Protein AF-A0A4Q4LZC3-F1 (afdb_monomer_lite)

Foldseek 3Di:
DDDDPPPPPPPVVVVVVVVVVVLVVVVVVVVCCVPPVVVVVVVVLVVVLVVPDDDDDDDPCPVVNVVVVVVSVVVVVVVVVVNVVVVVVSVVVVVVVVVVVVVVVVVVVVVVVVVVVVVVVVVVVVVLVCLLVVLLVVLCVVCVVVDDPPPPDPDPPVPVSVVVSCVPSVVSSVVSVVVVVVVVVVVVVCCVVVVDDPDD

Structure (mmCIF, N/CA/C/O backbone):
data_AF-A0A4Q4LZC3-F1
#
_entry.id   AF-A0A4Q4LZC3-F1
#
loop_
_atom_site.group_PDB
_atom_site.id
_atom_site.type_symbol
_atom_site.label_atom_id
_atom_site.label_alt_id
_atom_site.label_comp_id
_atom_site.label_asym_id
_atom_site.label_entity_id
_atom_site.label_seq_id
_atom_site.pdbx_PDB_ins_code
_atom_site.Cartn_x
_atom_site.Cartn_y
_atom_site.Cartn_z
_atom_site.occupancy
_atom_site.B_iso_or_equiv
_atom_site.auth_seq_id
_atom_site.auth_comp_id
_atom_site.auth_asym_id
_atom_site.auth_atom_id
_atom_site.pdbx_PDB_model_num
ATOM 1 N N . MET A 1 1 ? -17.642 36.749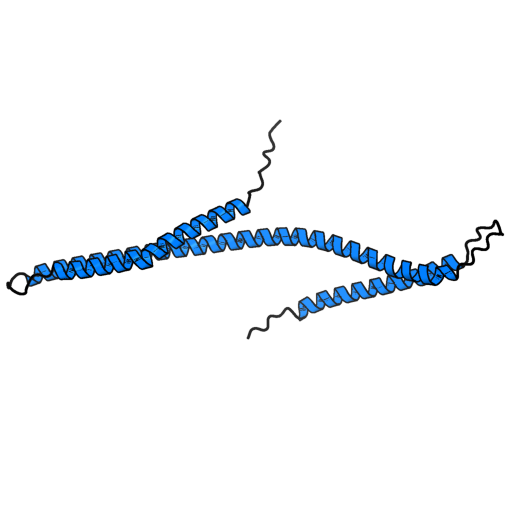 -21.076 1.00 38.69 1 MET A N 1
ATOM 2 C CA . MET A 1 1 ? -16.707 36.586 -19.941 1.00 38.69 1 MET A CA 1
ATOM 3 C C . MET A 1 1 ? -17.445 35.808 -18.864 1.00 38.69 1 MET A C 1
ATOM 5 O O . MET A 1 1 ? -18.269 36.390 -18.180 1.00 38.69 1 MET A O 1
ATOM 9 N N . SER A 1 2 ? -17.272 34.486 -18.802 1.00 36.06 2 SER A N 1
ATOM 10 C CA . SER A 1 2 ? -17.836 33.675 -17.718 1.00 36.06 2 SER A CA 1
ATOM 11 C C . SER A 1 2 ? -16.765 32.718 -17.220 1.00 36.06 2 SER A C 1
ATOM 13 O O . SER A 1 2 ? -16.036 32.106 -18.000 1.00 36.06 2 SER A O 1
ATOM 15 N N . THR A 1 3 ? -16.618 32.744 -15.909 1.00 42.28 3 THR A N 1
ATOM 16 C CA . THR A 1 3 ? -15.482 32.321 -15.108 1.00 42.28 3 THR A CA 1
ATOM 17 C C . THR A 1 3 ? -15.381 30.801 -15.089 1.00 42.28 3 THR A C 1
ATOM 19 O O . THR A 1 3 ? -16.248 30.120 -14.548 1.00 42.28 3 THR A O 1
ATOM 22 N N . GLY A 1 4 ? -14.310 30.261 -15.672 1.00 46.50 4 GLY A N 1
ATOM 23 C CA . GLY A 1 4 ? -13.941 28.858 -15.516 1.00 46.50 4 GLY A CA 1
ATOM 24 C C . GLY A 1 4 ? -13.509 28.603 -14.076 1.00 46.50 4 GLY A C 1
ATOM 25 O O . GLY A 1 4 ? -12.367 28.870 -13.712 1.00 46.50 4 GLY A O 1
ATOM 26 N N . ALA A 1 5 ? -14.430 28.120 -13.244 1.00 44.94 5 ALA A N 1
ATOM 27 C CA . ALA A 1 5 ? -14.116 27.638 -11.909 1.00 44.94 5 ALA A CA 1
ATOM 28 C C . ALA A 1 5 ? -13.250 26.374 -12.031 1.00 44.94 5 ALA A C 1
ATOM 30 O O . ALA A 1 5 ? -13.749 25.270 -12.253 1.00 44.94 5 ALA A O 1
ATOM 31 N N . VAL A 1 6 ? -11.933 26.553 -11.918 1.00 51.62 6 VAL A N 1
ATOM 32 C CA . VAL A 1 6 ? -10.966 25.464 -11.766 1.00 51.62 6 VAL A CA 1
ATOM 33 C C . VAL A 1 6 ? -11.290 24.757 -10.454 1.00 51.62 6 VAL A C 1
ATOM 35 O O . VAL A 1 6 ? -11.064 25.285 -9.366 1.00 51.62 6 VAL A O 1
ATOM 38 N N . LYS A 1 7 ? -11.889 23.571 -10.565 1.00 51.88 7 LYS A N 1
ATOM 39 C CA . LYS A 1 7 ? -12.205 22.687 -9.443 1.00 51.88 7 LYS A CA 1
ATOM 40 C C . LYS A 1 7 ? -10.877 22.301 -8.784 1.00 51.88 7 LYS A C 1
ATOM 42 O O . LYS A 1 7 ? -10.098 21.561 -9.380 1.00 51.88 7 LYS A O 1
ATOM 47 N N . GLN A 1 8 ? -10.582 22.872 -7.616 1.00 59.53 8 GLN A N 1
ATOM 48 C CA . GLN A 1 8 ? -9.337 22.593 -6.899 1.00 59.53 8 GLN A CA 1
ATOM 49 C C . GLN A 1 8 ? -9.198 21.079 -6.662 1.00 59.53 8 GLN A C 1
ATOM 51 O O . GLN A 1 8 ? -10.194 20.436 -6.308 1.00 59.53 8 GLN A O 1
ATOM 56 N N . PRO A 1 9 ? -8.005 20.491 -6.878 1.00 59.09 9 PRO A N 1
ATOM 57 C CA . PRO A 1 9 ? -7.791 19.078 -6.611 1.00 59.09 9 PRO A CA 1
ATOM 58 C C . PRO A 1 9 ? -7.999 18.826 -5.116 1.00 59.09 9 PRO A C 1
ATOM 60 O O . PRO A 1 9 ? -7.416 19.499 -4.269 1.00 59.09 9 PRO A O 1
ATOM 63 N N . ILE A 1 10 ? -8.888 17.888 -4.799 1.00 65.25 10 ILE A N 1
ATOM 64 C CA . ILE A 1 10 ? -9.203 17.505 -3.423 1.00 65.25 10 ILE A CA 1
ATOM 65 C C . ILE A 1 10 ? -7.937 16.888 -2.815 1.00 65.25 10 ILE A C 1
ATOM 67 O O . ILE A 1 10 ? -7.449 15.877 -3.318 1.00 65.25 10 ILE A O 1
ATOM 71 N N . ASP A 1 11 ? -7.411 17.490 -1.745 1.00 72.19 11 ASP A N 1
ATOM 72 C CA . ASP A 1 11 ? -6.255 16.977 -1.002 1.00 72.19 11 ASP A CA 1
ATOM 73 C C . ASP A 1 11 ? -6.638 15.699 -0.237 1.00 72.19 11 ASP A C 1
ATOM 75 O O . ASP A 1 11 ? -7.117 15.717 0.903 1.00 72.19 11 ASP A O 1
ATOM 79 N N . LEU A 1 12 ? -6.467 14.570 -0.925 1.00 72.44 12 LEU A N 1
ATOM 80 C CA . LEU A 1 12 ? -6.822 13.232 -0.464 1.00 72.44 12 LEU A CA 1
ATOM 81 C C . LEU A 1 12 ? -6.070 12.824 0.808 1.00 72.44 12 LEU A C 1
ATOM 83 O O . LEU A 1 12 ? -6.637 12.117 1.637 1.00 72.44 12 LEU A O 1
ATOM 87 N N . ASN A 1 13 ? -4.828 13.285 0.987 1.00 74.06 13 ASN A N 1
ATOM 88 C CA . ASN A 1 13 ? -4.008 12.933 2.148 1.00 74.06 13 ASN A CA 1
ATOM 89 C C . ASN A 1 13 ? -4.538 13.602 3.417 1.00 74.06 13 ASN A C 1
ATOM 91 O O . ASN A 1 13 ? -4.700 12.948 4.449 1.00 74.06 13 ASN A O 1
ATOM 95 N N . SER A 1 14 ? -4.880 14.889 3.325 1.00 75.69 14 SER A N 1
ATOM 96 C CA . SER A 1 14 ? -5.517 15.626 4.420 1.00 75.69 14 SER A CA 1
ATOM 97 C C . SER A 1 14 ? -6.892 15.049 4.770 1.00 75.69 14 SER A C 1
ATOM 99 O O . SER A 1 14 ? -7.223 14.884 5.947 1.00 75.69 14 SER A O 1
ATOM 101 N N . LEU A 1 15 ? -7.682 14.665 3.760 1.00 75.12 15 LEU A N 1
ATOM 102 C CA . LEU A 1 15 ? -8.984 14.030 3.972 1.00 75.12 15 LEU A CA 1
ATOM 103 C C . LEU A 1 15 ? -8.850 12.653 4.642 1.00 75.12 15 LEU A C 1
ATOM 105 O O . LEU A 1 15 ? -9.539 12.385 5.625 1.00 75.12 15 LEU A O 1
ATOM 109 N N . HIS A 1 16 ? -7.938 11.808 4.156 1.00 74.12 16 HIS A N 1
ATOM 110 C CA . HIS A 1 16 ? -7.654 10.498 4.741 1.00 74.12 16 HIS A CA 1
ATOM 111 C C . HIS A 1 16 ? -7.207 10.632 6.202 1.00 74.12 16 HIS A C 1
ATOM 113 O O . HIS A 1 16 ? -7.748 9.953 7.073 1.00 74.12 16 HIS A O 1
ATOM 119 N N . GLY A 1 17 ? -6.290 11.561 6.496 1.00 79.12 17 GLY A N 1
ATOM 120 C CA . GLY A 1 17 ? -5.833 11.835 7.860 1.00 79.12 17 GLY A CA 1
ATOM 121 C C . GLY A 1 17 ? -6.973 12.231 8.803 1.00 79.12 17 GLY A C 1
ATOM 122 O O . GLY A 1 17 ? -7.068 11.702 9.909 1.00 79.12 17 GLY A O 1
ATOM 123 N N . LYS A 1 18 ? -7.894 13.094 8.354 1.00 81.44 18 LYS A N 1
ATOM 124 C CA . LYS A 1 18 ? -9.073 13.487 9.146 1.00 81.44 18 LYS A CA 1
ATOM 125 C C . LYS A 1 18 ? -10.010 12.314 9.433 1.00 81.44 18 LYS A C 1
ATOM 127 O O . LYS A 1 18 ? -10.486 12.192 10.560 1.00 81.44 18 LYS A O 1
ATOM 132 N N . ILE A 1 19 ? -10.262 11.452 8.445 1.00 75.88 19 ILE A N 1
ATOM 133 C CA . ILE A 1 19 ? -11.147 10.290 8.615 1.00 75.88 19 ILE A CA 1
ATOM 134 C C . ILE A 1 19 ? -10.512 9.267 9.564 1.00 75.88 19 ILE A C 1
ATOM 136 O O . ILE A 1 19 ? -11.186 8.788 10.472 1.00 75.88 19 ILE A O 1
ATOM 140 N N . VAL A 1 20 ? -9.217 8.974 9.412 1.00 77.94 20 VAL A N 1
ATOM 141 C CA . VAL A 1 20 ? -8.494 8.052 10.305 1.00 77.94 20 VAL A CA 1
ATOM 142 C C . VAL A 1 20 ? -8.483 8.568 11.743 1.00 77.94 20 VAL A C 1
ATOM 144 O O . VAL A 1 20 ? -8.738 7.796 12.664 1.00 77.94 20 VAL A O 1
ATOM 147 N N . LEU A 1 21 ? -8.256 9.869 11.949 1.00 81.19 21 LEU A N 1
ATOM 148 C CA . LEU A 1 21 ? -8.310 10.468 13.284 1.00 81.19 21 LEU A CA 1
ATOM 149 C C . LEU A 1 21 ? -9.698 10.334 13.911 1.00 81.19 21 LEU A C 1
ATOM 151 O O . LEU A 1 21 ? -9.810 9.876 15.046 1.00 81.19 21 LEU A O 1
ATOM 155 N N . GLN A 1 22 ? -10.763 10.680 13.182 1.00 79.75 22 GLN A N 1
ATOM 156 C CA . GLN A 1 22 ? -12.128 10.524 13.694 1.00 79.75 22 GLN A CA 1
ATOM 157 C C . GLN A 1 22 ? -12.476 9.064 13.989 1.00 79.75 22 GLN A C 1
ATOM 159 O O . GLN A 1 22 ? -13.109 8.782 15.006 1.00 79.75 22 GLN A O 1
ATOM 164 N N . HIS A 1 23 ? -12.025 8.136 13.145 1.00 72.38 23 HIS A N 1
ATOM 165 C CA . HIS A 1 23 ? -12.190 6.711 13.387 1.00 72.38 23 HIS A CA 1
ATOM 166 C C . HIS A 1 23 ? -11.461 6.276 14.667 1.00 72.38 23 HIS A C 1
ATOM 168 O O . HIS A 1 23 ? -12.056 5.572 15.481 1.00 72.38 23 HIS A O 1
ATOM 174 N N . GLY A 1 24 ? -10.226 6.735 14.891 1.00 77.94 24 GLY A N 1
ATOM 175 C CA . GLY A 1 24 ? -9.463 6.455 16.109 1.00 77.94 24 GLY A CA 1
ATOM 176 C C . GLY A 1 24 ? -10.145 6.979 17.375 1.00 77.94 24 GLY A C 1
ATOM 177 O O . GLY A 1 24 ? -10.258 6.243 18.354 1.00 77.94 24 GLY A O 1
ATOM 178 N N . TYR A 1 25 ? -10.681 8.204 17.341 1.00 77.19 25 TYR A N 1
ATOM 179 C CA . TYR A 1 25 ? -11.451 8.768 18.457 1.00 77.19 25 TYR A CA 1
ATOM 180 C C . TYR A 1 25 ? -12.702 7.946 18.780 1.00 77.19 25 TYR A C 1
ATOM 182 O O . TYR A 1 25 ? -12.956 7.641 19.946 1.00 77.19 25 TYR A O 1
ATOM 190 N N . LEU A 1 26 ? -13.462 7.554 17.753 1.00 74.38 26 LEU A N 1
ATOM 191 C CA . LEU A 1 26 ? -14.631 6.693 17.916 1.00 74.38 26 LEU A CA 1
ATOM 192 C C . LEU A 1 26 ? -14.234 5.346 18.524 1.00 74.38 26 LEU A C 1
ATOM 194 O O . LEU A 1 26 ? -14.800 4.951 19.536 1.00 74.38 26 LEU A O 1
ATOM 198 N N . THR A 1 27 ? -13.239 4.664 17.959 1.00 74.00 27 THR A N 1
ATOM 199 C CA . THR A 1 27 ? -12.810 3.340 18.427 1.00 74.00 27 THR A CA 1
ATOM 200 C C . THR A 1 27 ? -12.273 3.373 19.858 1.00 74.00 27 THR A C 1
ATOM 202 O O . THR A 1 27 ? -12.634 2.506 20.651 1.00 74.00 27 THR A O 1
ATOM 205 N N . SER A 1 28 ? -11.475 4.383 20.218 1.00 76.69 28 SER A N 1
ATOM 206 C CA . SER A 1 28 ? -10.935 4.533 21.575 1.00 76.69 28 SER A CA 1
ATOM 207 C C . SER A 1 28 ? -12.040 4.757 22.606 1.00 76.69 28 SER A C 1
ATOM 209 O O . SER A 1 28 ? -12.101 4.032 23.594 1.00 76.69 28 SER A O 1
ATOM 211 N N . GLY A 1 29 ? -12.957 5.699 22.356 1.00 77.75 29 GLY A N 1
ATOM 212 C CA . GLY A 1 29 ? -14.046 5.984 23.297 1.00 77.75 29 GLY A CA 1
ATOM 213 C C . GLY A 1 29 ? -15.014 4.806 23.468 1.00 77.75 29 GLY A C 1
ATOM 214 O O . GLY A 1 29 ? -15.578 4.598 24.538 1.00 77.75 29 GLY A O 1
ATOM 215 N N . VAL A 1 30 ? -15.188 3.989 22.425 1.00 70.12 30 VAL A N 1
ATOM 216 C CA . VAL A 1 30 ? -15.974 2.746 22.497 1.00 70.12 30 VAL A CA 1
ATOM 217 C C . VAL A 1 30 ? -15.256 1.681 23.315 1.00 70.12 30 VAL A C 1
ATOM 219 O O . VAL A 1 30 ? -15.903 0.992 24.099 1.00 70.12 30 VAL A O 1
ATOM 222 N N . SER A 1 31 ? -13.946 1.530 23.115 1.00 73.44 31 SER A N 1
ATOM 223 C CA . SER A 1 31 ? -13.135 0.569 23.859 1.00 73.44 31 SER A CA 1
ATOM 224 C C . SER A 1 31 ? -13.205 0.863 25.352 1.00 73.44 31 SER A C 1
ATOM 226 O O . SER A 1 31 ? -13.531 -0.031 26.118 1.00 73.44 31 SER A O 1
ATOM 228 N N . GLU A 1 32 ? -13.003 2.121 25.741 1.00 74.94 32 GLU A N 1
ATOM 229 C CA . GLU A 1 32 ? -13.059 2.575 27.136 1.00 74.94 32 GLU A CA 1
ATOM 230 C C . GLU A 1 32 ? -14.456 2.376 27.751 1.00 74.94 32 GLU A C 1
ATOM 232 O O . GLU A 1 32 ? -14.601 1.901 28.878 1.00 74.94 32 GLU A O 1
ATOM 237 N N . PHE A 1 33 ? -15.520 2.626 26.979 1.00 77.00 33 PHE A N 1
ATOM 238 C CA . PHE A 1 33 ? -16.882 2.302 27.405 1.00 77.00 33 PHE A CA 1
ATOM 239 C C . PHE A 1 33 ? -17.082 0.797 27.653 1.00 77.00 33 PHE A C 1
ATOM 241 O O . PHE A 1 33 ? -17.755 0.422 28.609 1.00 77.00 33 PHE A O 1
ATOM 248 N N . LEU A 1 34 ? -16.536 -0.068 26.795 1.00 65.12 34 LEU A N 1
ATOM 249 C CA . LEU A 1 34 ? -16.730 -1.518 26.874 1.00 65.12 34 LEU A CA 1
ATOM 250 C C . LEU A 1 34 ? -15.870 -2.197 27.937 1.00 65.12 34 LEU A C 1
ATOM 252 O O . LEU A 1 34 ? -16.323 -3.179 28.524 1.00 65.12 34 LEU A O 1
ATOM 256 N N . THR A 1 35 ? -14.646 -1.719 28.154 1.00 73.69 35 THR A N 1
ATOM 257 C CA . THR A 1 35 ? -13.721 -2.319 29.120 1.00 73.69 35 THR A CA 1
ATOM 258 C C . THR A 1 35 ? -13.991 -1.838 30.533 1.00 73.69 35 THR A C 1
ATOM 260 O O . THR A 1 35 ? -13.950 -2.652 31.450 1.00 73.69 35 THR A O 1
ATOM 263 N N . ASP A 1 36 ? -14.327 -0.557 30.702 1.00 74.56 36 ASP A N 1
ATOM 264 C CA . ASP A 1 36 ? -14.352 0.050 32.032 1.00 74.56 36 ASP A CA 1
ATOM 265 C C . ASP A 1 36 ? -15.775 0.399 32.456 1.00 74.56 36 ASP A C 1
ATOM 267 O O . ASP A 1 36 ? -16.241 -0.042 33.510 1.00 74.56 36 ASP A O 1
ATOM 271 N N . LEU A 1 37 ? -16.510 1.154 31.634 1.00 76.00 37 LEU A N 1
ATOM 272 C CA . LEU A 1 37 ? -17.801 1.700 32.062 1.00 76.00 37 LEU A CA 1
ATOM 273 C C . LEU A 1 37 ? -18.924 0.652 32.070 1.00 76.00 37 LEU A C 1
ATOM 275 O O . LEU A 1 37 ? -19.733 0.615 32.999 1.00 76.00 37 LEU A O 1
ATOM 279 N N . PHE A 1 38 ? -18.998 -0.202 31.050 1.00 75.38 38 PHE A N 1
ATOM 280 C CA . PHE A 1 38 ? -20.066 -1.192 30.904 1.00 75.38 38 PHE A CA 1
ATOM 281 C C . PHE A 1 38 ? -20.029 -2.278 31.999 1.00 75.38 38 PHE A C 1
ATOM 283 O O . PHE A 1 38 ? -21.060 -2.490 32.638 1.00 75.38 38 PHE A O 1
ATOM 290 N N . PRO A 1 39 ? -18.885 -2.919 32.308 1.00 77.38 39 PRO A N 1
ATOM 291 C CA . PRO A 1 39 ? -18.820 -3.900 33.389 1.00 77.38 39 PRO A CA 1
ATOM 292 C C . PRO A 1 39 ? -19.068 -3.249 34.750 1.00 77.38 39 PRO A C 1
ATOM 294 O O . PRO A 1 39 ? -19.890 -3.745 35.513 1.00 77.38 39 PRO A O 1
ATOM 297 N N . SER A 1 40 ? -18.462 -2.083 35.005 1.00 76.12 40 SER A N 1
ATOM 298 C CA . SER A 1 40 ? -18.630 -1.362 36.273 1.00 76.12 40 SER A CA 1
ATOM 299 C C . SER A 1 40 ? -20.077 -0.942 36.520 1.00 76.12 40 SER A C 1
ATOM 301 O O . SER A 1 40 ? -20.551 -0.989 37.650 1.00 76.12 40 SER A O 1
ATOM 303 N N . THR A 1 41 ? -20.816 -0.555 35.476 1.00 72.69 41 THR A N 1
ATOM 304 C CA . THR A 1 41 ? -22.246 -0.240 35.613 1.00 72.69 41 THR A CA 1
ATOM 305 C C . THR A 1 41 ? -23.097 -1.490 35.818 1.00 72.69 41 THR A C 1
ATOM 307 O O . THR A 1 41 ? -24.046 -1.441 36.600 1.00 72.69 41 THR A O 1
ATOM 310 N N . CYS A 1 42 ? -22.758 -2.621 35.191 1.00 73.31 42 CYS A N 1
ATOM 311 C CA . CYS A 1 42 ? -23.404 -3.901 35.482 1.00 73.31 42 CYS A CA 1
ATOM 312 C C . CYS A 1 42 ? -23.146 -4.365 36.922 1.00 73.31 42 CYS A C 1
ATOM 314 O O . CYS A 1 42 ? -24.088 -4.776 37.602 1.00 73.31 42 CYS A O 1
ATOM 316 N N . ASP A 1 43 ? -21.907 -4.262 37.396 1.00 80.00 43 ASP A N 1
ATOM 317 C CA . ASP A 1 43 ? -21.511 -4.658 38.746 1.00 80.00 43 ASP A CA 1
ATOM 318 C C . ASP A 1 43 ? -22.146 -3.746 39.796 1.00 80.00 43 ASP A C 1
ATOM 320 O O . ASP A 1 43 ? -22.773 -4.247 40.728 1.00 80.00 43 ASP A O 1
ATOM 324 N N . ALA A 1 44 ? -22.120 -2.425 39.591 1.00 76.69 44 ALA A N 1
ATOM 325 C CA . ALA A 1 44 ? -22.779 -1.467 40.476 1.00 76.69 44 ALA A CA 1
ATOM 326 C C . ALA A 1 44 ? -24.292 -1.707 40.562 1.00 76.69 44 ALA A C 1
ATOM 328 O O . ALA A 1 44 ? -24.882 -1.624 41.638 1.00 76.69 44 ALA A O 1
ATOM 329 N N . LEU A 1 45 ? -24.943 -2.043 39.446 1.00 72.69 45 LEU A N 1
ATOM 330 C CA . LEU A 1 45 ? -26.372 -2.340 39.445 1.00 72.69 45 LEU A CA 1
ATOM 331 C C . LEU A 1 45 ? -26.684 -3.671 40.148 1.00 72.69 45 LEU A C 1
ATOM 333 O O . LEU A 1 45 ? -27.702 -3.794 40.833 1.00 72.69 45 LEU A O 1
ATOM 337 N N . LYS A 1 46 ? -25.796 -4.660 40.014 1.00 74.94 46 LYS A N 1
ATOM 338 C CA . LYS A 1 46 ? -25.888 -5.947 40.710 1.00 74.94 46 LYS A CA 1
ATOM 339 C C . LYS A 1 46 ? -25.680 -5.778 42.215 1.00 74.94 46 LYS A C 1
ATOM 341 O O . LYS A 1 46 ? -26.427 -6.360 42.993 1.00 74.94 46 LYS A O 1
ATOM 346 N N . GLU A 1 47 ? -24.735 -4.943 42.627 1.00 74.56 47 GLU A N 1
ATOM 347 C CA . GLU A 1 47 ? -24.473 -4.608 44.027 1.00 74.56 47 GLU A CA 1
ATOM 348 C C . GLU A 1 47 ? -25.621 -3.783 44.628 1.00 74.56 47 GLU A C 1
ATOM 350 O O . GLU A 1 47 ? -26.141 -4.114 45.695 1.00 74.56 47 GLU A O 1
ATOM 355 N N . PHE A 1 48 ? -26.148 -2.801 43.893 1.00 70.19 48 PHE A N 1
ATOM 356 C CA . PHE A 1 48 ? -27.342 -2.054 44.291 1.00 70.19 48 PHE A CA 1
ATOM 357 C C . PHE A 1 48 ? -28.564 -2.969 44.475 1.00 70.19 48 PHE A C 1
ATOM 359 O O . PHE A 1 48 ? -29.309 -2.827 45.447 1.00 70.19 48 PHE A O 1
ATOM 366 N N . LYS A 1 49 ? -28.732 -3.974 43.601 1.00 62.12 49 LYS A N 1
ATOM 367 C CA . LYS A 1 49 ? -29.764 -5.014 43.742 1.00 62.12 49 LYS A CA 1
ATOM 368 C C . LYS A 1 49 ? -29.613 -5.800 45.051 1.00 62.12 49 LYS A C 1
ATOM 370 O O . LYS A 1 49 ? -30.624 -6.157 45.652 1.00 62.12 49 LYS A O 1
ATOM 375 N N . THR A 1 50 ? -28.385 -6.046 45.517 1.00 65.62 50 THR A N 1
ATOM 376 C CA . THR A 1 50 ? -28.147 -6.731 46.801 1.00 65.62 50 THR A CA 1
ATOM 377 C C . THR A 1 50 ? -28.422 -5.844 48.014 1.00 65.62 50 THR A C 1
ATOM 379 O O . THR A 1 50 ? -28.956 -6.332 49.006 1.00 65.62 50 THR A O 1
ATOM 382 N N . LEU A 1 51 ? -28.142 -4.540 47.924 1.00 67.25 51 LEU A N 1
ATOM 383 C CA . LEU A 1 51 ? -28.400 -3.575 49.000 1.00 67.25 51 LEU A CA 1
ATOM 384 C C . LEU A 1 51 ? -29.893 -3.258 49.174 1.00 67.25 51 LEU A C 1
ATOM 386 O O . LEU A 1 51 ? -30.346 -2.987 50.283 1.00 67.25 51 LEU A O 1
ATOM 390 N N . MET A 1 52 ? -30.669 -3.315 48.091 1.00 60.31 52 MET A N 1
ATOM 391 C CA . MET A 1 52 ? -32.125 -3.123 48.105 1.00 60.31 52 MET A CA 1
ATOM 392 C C . MET A 1 52 ? -32.915 -4.355 48.587 1.00 60.31 52 MET A C 1
ATOM 394 O O . MET A 1 52 ? -34.137 -4.269 48.710 1.00 60.31 52 MET A O 1
ATOM 398 N N . TYR A 1 53 ? -32.260 -5.488 48.879 1.00 51.59 53 TYR A N 1
ATOM 399 C CA . TYR A 1 53 ? -32.915 -6.704 49.377 1.00 51.59 53 TYR A CA 1
ATOM 400 C C . TYR A 1 53 ? -33.202 -6.587 50.893 1.00 51.59 53 TYR A C 1
ATOM 402 O O . TYR A 1 53 ? -32.264 -6.563 51.692 1.00 51.59 53 TYR A O 1
ATOM 410 N N . PRO A 1 54 ? -34.469 -6.514 51.351 1.00 54.44 54 PRO A N 1
ATOM 411 C CA . PRO A 1 54 ? -34.785 -6.424 52.776 1.00 54.44 54 PRO A CA 1
ATOM 412 C C . PRO A 1 54 ? -34.644 -7.797 53.453 1.00 54.44 54 PRO A C 1
ATOM 414 O O . PRO A 1 54 ? -34.983 -8.818 52.854 1.00 54.44 54 PRO A O 1
ATOM 417 N N . GLN A 1 55 ? -34.210 -7.822 54.721 1.00 55.47 55 GLN A N 1
ATOM 418 C CA . GLN A 1 55 ? -34.160 -9.038 55.548 1.00 55.47 55 GLN A CA 1
ATOM 419 C C . GLN A 1 55 ? -35.488 -9.829 55.509 1.00 55.47 55 GLN A C 1
ATOM 421 O O . GLN A 1 55 ? -36.566 -9.222 55.522 1.00 55.47 55 GLN A O 1
ATOM 426 N N . PRO A 1 56 ? -35.430 -11.177 55.492 1.00 48.50 56 PRO A N 1
ATOM 427 C CA . PRO A 1 56 ? -36.601 -12.028 55.338 1.00 48.50 56 PRO A CA 1
ATOM 428 C C . PRO A 1 56 ? -37.488 -11.955 56.582 1.00 48.50 56 PRO A C 1
ATOM 430 O O . PRO A 1 56 ? -37.211 -12.557 57.615 1.00 48.50 56 PRO A O 1
ATOM 433 N N . GLY A 1 57 ? -38.585 -11.215 56.460 1.00 55.12 57 GLY A N 1
ATOM 434 C CA . GLY A 1 57 ? -39.643 -11.171 57.456 1.00 55.12 57 GLY A CA 1
ATOM 435 C C . GLY A 1 57 ? -40.664 -10.097 57.118 1.00 55.12 57 GLY A C 1
ATOM 436 O O . GLY A 1 57 ? -40.437 -8.938 57.437 1.00 55.12 57 GLY A O 1
ATOM 437 N N . GLN A 1 58 ? -41.753 -10.481 56.438 1.00 50.81 58 GLN A N 1
ATOM 438 C CA . GLN A 1 58 ? -43.160 -10.094 56.688 1.00 50.81 58 GLN A CA 1
ATOM 439 C C . GLN A 1 58 ? -44.037 -10.491 55.477 1.00 50.81 58 GLN A C 1
ATOM 441 O O . GLN A 1 58 ? -43.825 -10.079 54.337 1.00 50.81 58 GLN A O 1
ATOM 446 N N . LEU A 1 59 ? -45.035 -11.327 55.763 1.00 50.84 59 LEU A N 1
ATOM 447 C CA . LEU A 1 59 ? -45.699 -12.326 54.911 1.00 50.84 59 LEU A CA 1
ATOM 448 C C . LEU A 1 59 ? -46.618 -11.815 53.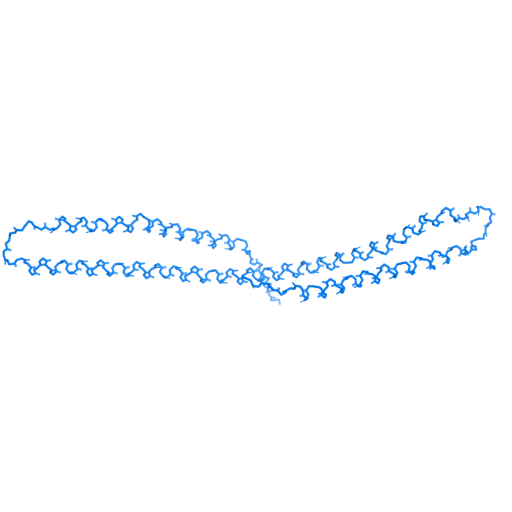769 1.00 50.84 59 LEU A C 1
ATOM 450 O O . LEU A 1 59 ? -47.314 -12.616 53.160 1.00 50.84 59 LEU A O 1
ATOM 454 N N . ASN A 1 60 ? -46.634 -10.516 53.450 1.00 54.78 60 ASN A N 1
ATOM 455 C CA . ASN A 1 60 ? -47.458 -9.923 52.370 1.00 54.78 60 ASN A CA 1
ATOM 456 C C . ASN A 1 60 ? -46.609 -9.163 51.321 1.00 54.78 60 ASN A C 1
ATOM 458 O O . ASN A 1 60 ? -47.114 -8.481 50.434 1.00 54.78 60 ASN A O 1
ATOM 462 N N . ARG A 1 61 ? -45.279 -9.253 51.435 1.00 54.62 61 ARG A N 1
ATOM 463 C CA . ARG A 1 61 ? -44.308 -8.473 50.649 1.00 54.62 61 ARG A CA 1
ATOM 464 C C . ARG A 1 61 ? -43.742 -9.232 49.442 1.00 54.62 61 ARG A C 1
ATOM 466 O O . ARG A 1 61 ? -43.045 -8.646 48.620 1.00 54.62 61 ARG A O 1
ATOM 473 N N . ASN A 1 62 ? -44.052 -10.523 49.320 1.00 57.81 62 ASN A N 1
ATOM 474 C CA . ASN A 1 62 ? -43.453 -11.410 48.319 1.00 57.81 62 ASN A CA 1
ATOM 475 C C . ASN A 1 62 ? -43.876 -11.027 46.893 1.00 57.81 62 ASN A C 1
A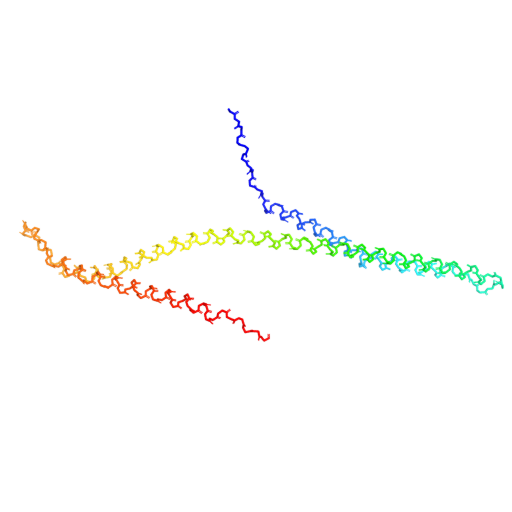TOM 477 O O . ASN A 1 62 ? -43.048 -11.045 45.992 1.00 57.81 62 ASN A O 1
ATOM 481 N N . SER A 1 63 ? -45.128 -10.606 46.697 1.00 61.09 63 SER A N 1
ATOM 482 C CA . SER A 1 63 ? -45.627 -10.186 45.382 1.00 61.09 63 SER A CA 1
ATOM 483 C C . SER A 1 63 ? -45.039 -8.843 44.938 1.00 61.09 63 SER A C 1
ATOM 485 O O . SER A 1 63 ? -44.682 -8.687 43.780 1.00 61.09 63 SER A O 1
ATOM 487 N N . THR A 1 64 ? -44.881 -7.872 45.842 1.00 62.19 64 THR A N 1
ATOM 488 C CA . THR A 1 64 ? -44.337 -6.543 45.502 1.00 62.19 64 THR A CA 1
ATOM 489 C C . THR A 1 64 ? -42.821 -6.553 45.320 1.00 62.19 64 THR A C 1
ATOM 491 O O . THR A 1 64 ? -42.318 -5.901 44.410 1.00 62.19 64 THR A O 1
ATOM 494 N N . ALA A 1 65 ? -42.092 -7.332 46.124 1.00 66.88 65 ALA A N 1
ATOM 495 C CA . ALA A 1 65 ? -40.658 -7.542 45.931 1.00 66.88 65 ALA A CA 1
ATOM 496 C C . ALA A 1 65 ? -40.364 -8.282 44.615 1.00 66.88 65 ALA A C 1
ATOM 498 O O . ALA A 1 65 ? -39.464 -7.883 43.880 1.00 66.88 65 ALA A O 1
ATOM 499 N N . PHE A 1 66 ? -41.165 -9.298 44.279 1.00 70.12 66 PHE A N 1
ATOM 500 C CA . PHE A 1 66 ? -41.052 -10.030 43.017 1.00 70.12 66 PHE A CA 1
ATOM 501 C C . PHE A 1 66 ? -41.314 -9.137 41.794 1.00 70.12 66 PHE A C 1
ATOM 503 O O . PHE A 1 66 ? -40.554 -9.181 40.829 1.00 70.12 66 PHE A O 1
ATOM 510 N N . LEU A 1 67 ? -42.341 -8.280 41.845 1.00 71.12 67 LEU A N 1
ATOM 511 C CA . LEU A 1 67 ? -42.646 -7.343 40.757 1.00 71.12 67 LEU A CA 1
ATOM 512 C C . LEU A 1 67 ? -41.541 -6.295 40.561 1.00 71.12 67 LEU A C 1
ATOM 514 O O . LEU A 1 67 ? -41.149 -6.045 39.425 1.00 71.12 67 LEU A O 1
ATOM 518 N N . MET A 1 68 ? -40.988 -5.744 41.646 1.00 73.50 68 MET A N 1
ATOM 519 C CA . MET A 1 68 ? -39.858 -4.808 41.574 1.00 73.50 68 MET A CA 1
ATOM 520 C C . MET A 1 68 ? -38.608 -5.477 40.974 1.00 73.50 68 MET A C 1
ATOM 522 O O . MET A 1 68 ? -37.887 -4.873 40.180 1.00 73.50 68 MET A O 1
ATOM 526 N N . GLU A 1 69 ? -38.353 -6.742 41.321 1.00 71.62 69 GLU A N 1
ATOM 527 C CA . GLU A 1 69 ? -37.231 -7.500 40.766 1.00 71.62 69 GLU A CA 1
ATOM 528 C C . GLU A 1 69 ? -37.422 -7.792 39.272 1.00 71.62 69 GLU A C 1
ATOM 530 O O . GLU A 1 69 ? -36.478 -7.686 38.484 1.00 71.62 69 GLU A O 1
ATOM 535 N N . GLN A 1 70 ? -38.650 -8.115 38.867 1.00 78.25 70 GLN A N 1
ATOM 536 C CA . GLN A 1 70 ? -39.005 -8.336 37.472 1.00 78.25 70 GLN A CA 1
ATOM 537 C C . GLN A 1 70 ? -38.849 -7.053 36.646 1.00 78.25 70 GLN A C 1
ATOM 539 O O . GLN A 1 70 ? -38.287 -7.105 35.553 1.00 78.25 70 GLN A O 1
ATOM 544 N N . GLU A 1 71 ? -39.292 -5.907 37.165 1.00 75.25 71 GLU A N 1
ATOM 545 C CA . GLU A 1 71 ? -39.186 -4.612 36.487 1.00 75.25 71 GLU A CA 1
ATOM 546 C C . GLU A 1 71 ? -37.723 -4.173 36.329 1.00 75.25 71 GLU A C 1
ATOM 548 O O . GLU A 1 71 ? -37.310 -3.772 35.238 1.00 75.25 71 GLU A O 1
ATOM 553 N N . LEU A 1 72 ? -36.906 -4.352 37.376 1.00 76.50 72 LEU A N 1
ATOM 554 C CA . LEU A 1 72 ? -35.469 -4.088 37.329 1.00 76.50 72 LEU A CA 1
ATOM 555 C C . LEU A 1 72 ? -34.763 -4.995 36.315 1.00 76.50 72 LEU A C 1
ATOM 557 O O . LEU A 1 72 ? -34.002 -4.503 35.485 1.00 76.50 72 LEU A O 1
ATOM 561 N N . ASN A 1 73 ? -35.033 -6.304 36.334 1.00 79.06 73 ASN A N 1
ATOM 562 C CA . ASN A 1 73 ? -34.451 -7.240 35.367 1.00 79.06 73 ASN A CA 1
ATOM 563 C C . ASN A 1 73 ? -34.857 -6.875 33.926 1.00 79.06 73 ASN A C 1
ATOM 565 O O . ASN A 1 73 ? -34.034 -6.939 33.014 1.00 79.06 73 ASN A O 1
ATOM 569 N N . ASN A 1 74 ? -36.101 -6.438 33.719 1.00 81.31 74 ASN A N 1
ATOM 570 C CA . ASN A 1 74 ? -36.579 -6.012 32.406 1.00 81.31 74 ASN A CA 1
ATOM 571 C C . ASN A 1 74 ? -35.887 -4.715 31.943 1.00 81.31 74 ASN A C 1
ATOM 573 O O . ASN A 1 74 ? -35.513 -4.584 30.778 1.00 81.31 74 ASN A O 1
ATOM 577 N N . TYR A 1 75 ? -35.642 -3.778 32.863 1.00 76.94 75 TYR A N 1
ATOM 578 C CA . TYR A 1 75 ? -34.890 -2.555 32.582 1.00 76.94 75 TYR A CA 1
ATOM 579 C C . TYR A 1 75 ? -33.423 -2.844 32.228 1.00 76.94 75 TYR A C 1
ATOM 581 O O . TYR A 1 75 ? -32.881 -2.254 31.289 1.00 76.94 75 TYR A O 1
ATOM 589 N N . VAL A 1 76 ? -32.794 -3.792 32.932 1.00 79.00 76 VAL A N 1
ATOM 590 C CA . VAL A 1 76 ? -31.433 -4.272 32.646 1.00 79.00 76 VAL A CA 1
ATOM 591 C C . VAL A 1 76 ? -31.337 -4.875 31.258 1.00 79.00 76 VAL A C 1
ATOM 593 O O . VAL A 1 76 ? -30.463 -4.486 30.484 1.00 79.00 76 VAL A O 1
ATOM 596 N N . GLU A 1 77 ? -32.245 -5.784 30.910 1.00 78.06 77 GLU A N 1
ATOM 597 C CA . GLU A 1 77 ? -32.234 -6.401 29.584 1.00 78.06 77 GLU A CA 1
ATOM 598 C C . GLU A 1 77 ? -32.499 -5.383 28.479 1.00 78.06 77 GLU A C 1
ATOM 600 O O . GLU A 1 77 ? -31.830 -5.386 27.444 1.00 78.06 77 GLU A O 1
ATOM 605 N N . HIS A 1 78 ? -33.401 -4.435 28.712 1.00 78.81 78 HIS A N 1
ATOM 606 C CA . HIS A 1 78 ? -33.631 -3.348 27.775 1.00 78.81 78 HIS A CA 1
ATOM 607 C C . HIS A 1 78 ? -32.380 -2.467 27.575 1.00 78.81 78 HIS A C 1
ATOM 609 O O . HIS A 1 78 ? -32.049 -2.116 26.438 1.00 78.81 78 HIS A O 1
ATOM 615 N N . MET A 1 79 ? -31.634 -2.155 28.640 1.00 71.06 79 MET A N 1
ATOM 616 C CA . MET A 1 79 ? -30.348 -1.451 28.542 1.00 71.06 79 MET A CA 1
ATOM 617 C C . MET A 1 79 ? -29.300 -2.277 27.787 1.00 71.06 79 MET A C 1
ATOM 619 O O . MET A 1 79 ? -28.580 -1.741 26.942 1.00 71.06 79 MET A O 1
ATOM 623 N N . ARG A 1 80 ? -29.258 -3.591 28.023 1.00 76.25 80 ARG A N 1
ATOM 624 C CA . ARG A 1 80 ? -28.354 -4.526 27.342 1.00 76.25 80 ARG A CA 1
ATOM 625 C C . ARG A 1 80 ? -28.623 -4.590 25.839 1.00 76.25 80 ARG A C 1
ATOM 627 O O . ARG A 1 80 ? -27.688 -4.565 25.038 1.00 76.25 80 ARG A O 1
ATOM 634 N N . ILE A 1 81 ? -29.896 -4.636 25.447 1.00 77.38 81 ILE A N 1
ATOM 635 C CA . ILE A 1 81 ? -30.314 -4.612 24.041 1.00 77.38 81 ILE A CA 1
ATOM 636 C C . ILE A 1 81 ? -29.897 -3.290 23.396 1.00 77.38 81 ILE A C 1
ATOM 638 O O . ILE A 1 81 ? -29.272 -3.315 22.337 1.00 77.38 81 ILE A O 1
ATOM 642 N N . ARG A 1 82 ? -30.167 -2.149 24.046 1.00 74.62 82 ARG A N 1
ATOM 643 C CA . ARG A 1 82 ? -29.779 -0.828 23.525 1.00 74.62 82 ARG A CA 1
ATOM 644 C C . ARG A 1 82 ? -28.269 -0.698 23.332 1.00 74.62 82 ARG A C 1
ATOM 646 O O . ARG A 1 82 ? -27.831 -0.259 22.268 1.00 74.62 82 ARG A O 1
ATOM 653 N N . ALA A 1 83 ? -27.479 -1.143 24.307 1.00 75.12 83 ALA A N 1
ATOM 654 C CA . ALA A 1 83 ? -26.023 -1.159 24.202 1.00 75.12 83 ALA A CA 1
ATOM 655 C C . ALA A 1 83 ? -25.556 -2.003 23.002 1.00 75.12 83 ALA A C 1
ATOM 657 O O . ALA A 1 83 ? -24.774 -1.533 22.178 1.00 75.12 83 ALA A O 1
ATOM 658 N N . ASN A 1 84 ? -26.103 -3.210 22.831 1.00 77.56 84 ASN A N 1
ATOM 659 C CA . ASN A 1 84 ? -25.770 -4.068 21.691 1.00 77.56 84 ASN A CA 1
ATOM 660 C C . ASN A 1 84 ? -26.189 -3.467 20.344 1.00 77.56 84 ASN A C 1
ATOM 662 O O . ASN A 1 84 ? -25.451 -3.580 19.364 1.00 77.56 84 ASN A O 1
ATOM 666 N N . THR A 1 85 ? -27.349 -2.812 20.266 1.00 76.69 85 THR A N 1
ATOM 667 C CA . THR A 1 85 ? -27.783 -2.161 19.023 1.00 76.69 85 THR A CA 1
ATOM 668 C C . THR A 1 85 ? -26.876 -1.000 18.633 1.00 76.69 85 THR A C 1
ATOM 670 O O . THR A 1 85 ? -26.576 -0.844 17.449 1.00 76.69 85 THR A O 1
ATOM 673 N N . GLU A 1 86 ? -26.379 -0.242 19.610 1.00 72.50 86 GLU A N 1
ATOM 674 C CA . GLU A 1 86 ? -25.431 0.850 19.387 1.00 72.50 86 GLU A CA 1
ATOM 675 C C . GLU A 1 86 ? -24.082 0.317 18.873 1.00 72.50 86 GLU A C 1
ATOM 677 O O . GLU A 1 86 ? -23.530 0.830 17.898 1.00 72.50 86 GLU A O 1
ATOM 682 N N . LEU A 1 87 ? -23.592 -0.792 19.441 1.00 76.56 87 LEU A N 1
ATOM 683 C CA . LEU A 1 87 ? -22.394 -1.485 18.949 1.00 76.56 87 LEU A CA 1
ATOM 684 C C . LEU A 1 87 ? -22.555 -1.983 17.512 1.00 76.56 87 LEU A C 1
ATOM 686 O O . LEU A 1 87 ? -21.662 -1.809 16.682 1.00 76.56 87 LEU A O 1
ATOM 690 N N . GLN A 1 88 ? -23.710 -2.559 17.185 1.00 78.69 88 GLN A N 1
ATOM 691 C CA . GLN A 1 88 ? -23.993 -2.968 15.812 1.00 78.69 88 GLN A CA 1
ATOM 692 C C . GLN A 1 88 ? -24.054 -1.772 14.860 1.00 78.69 88 GLN A C 1
ATOM 694 O O . GLN A 1 88 ? -23.612 -1.876 13.717 1.00 78.69 88 GLN A O 1
ATOM 699 N N . HIS A 1 89 ? -24.609 -0.640 15.297 1.00 78.00 89 HIS A N 1
ATOM 700 C CA . HIS A 1 89 ? -24.653 0.575 14.487 1.00 78.00 89 HIS A CA 1
ATOM 701 C C . HIS A 1 89 ? -23.239 1.077 14.163 1.00 78.00 89 HIS A C 1
ATOM 703 O O . HIS A 1 89 ? -22.957 1.416 13.013 1.00 78.00 89 HIS A O 1
ATOM 709 N N . ARG A 1 90 ? -22.331 1.009 15.142 1.00 67.38 90 ARG A N 1
ATOM 710 C CA . ARG A 1 90 ? -20.907 1.332 14.980 1.00 67.38 90 ARG A CA 1
ATOM 711 C C . ARG A 1 90 ? -20.205 0.404 13.995 1.00 67.38 90 ARG A C 1
ATOM 713 O O . ARG A 1 90 ? -19.629 0.904 13.034 1.00 67.38 90 ARG A O 1
ATOM 720 N N . ASN A 1 91 ? -20.315 -0.918 14.155 1.00 76.44 91 ASN A N 1
ATOM 721 C CA . ASN A 1 91 ? -19.699 -1.872 13.218 1.00 76.44 91 ASN A CA 1
ATOM 722 C C . ASN A 1 91 ? -20.159 -1.626 11.776 1.00 76.44 91 ASN A C 1
ATOM 724 O O . ASN A 1 91 ? -19.338 -1.557 10.868 1.00 76.44 91 ASN A O 1
ATOM 728 N N . ARG A 1 92 ? -21.455 -1.356 11.574 1.00 80.94 92 ARG A N 1
ATOM 729 C CA . ARG A 1 92 ? -21.978 -1.011 10.244 1.00 80.94 92 ARG A CA 1
ATOM 730 C C . ARG A 1 92 ? -21.377 0.279 9.679 1.00 80.94 92 ARG A C 1
ATOM 732 O O . ARG A 1 92 ? -21.232 0.383 8.464 1.00 80.94 92 ARG A O 1
ATOM 739 N N . MET A 1 93 ? -21.061 1.278 10.506 1.00 76.50 93 MET A N 1
ATOM 740 C CA . MET A 1 93 ? -20.365 2.482 10.034 1.00 76.50 93 MET A CA 1
ATOM 741 C C . MET A 1 93 ? -18.916 2.184 9.644 1.00 76.50 93 MET A C 1
ATOM 743 O O . MET A 1 93 ? -18.475 2.671 8.604 1.00 76.50 93 MET A O 1
ATOM 747 N N . LEU A 1 94 ? -18.206 1.362 10.424 1.00 79.38 94 LEU A N 1
ATOM 748 C CA . LEU A 1 94 ? -16.831 0.961 10.112 1.00 79.38 94 LEU A CA 1
ATOM 749 C C . LEU A 1 94 ? -16.756 0.174 8.805 1.00 79.38 94 LEU A C 1
ATOM 751 O O . LEU A 1 94 ? -15.947 0.501 7.939 1.00 79.38 94 LEU A O 1
ATOM 755 N N . ASP A 1 95 ? -17.664 -0.782 8.612 1.00 81.19 95 ASP A N 1
ATOM 756 C CA . ASP A 1 95 ? -17.751 -1.558 7.374 1.00 81.19 95 ASP A CA 1
ATOM 757 C C . ASP A 1 95 ? -17.990 -0.648 6.161 1.00 81.19 95 ASP A C 1
ATOM 759 O O . ASP A 1 95 ? -17.335 -0.786 5.127 1.00 81.19 95 ASP A O 1
ATOM 763 N N . ARG A 1 96 ? -18.881 0.346 6.293 1.00 79.81 96 ARG A N 1
ATOM 764 C CA . ARG A 1 96 ? -19.131 1.338 5.233 1.00 79.81 96 ARG A CA 1
ATOM 765 C C . ARG A 1 96 ? -17.895 2.187 4.938 1.00 79.81 96 ARG A C 1
ATOM 767 O O . ARG A 1 96 ? -17.588 2.412 3.771 1.00 79.81 96 ARG A O 1
ATOM 774 N N . MET A 1 97 ? -17.185 2.650 5.967 1.00 73.06 97 MET A N 1
ATOM 775 C CA . MET A 1 97 ? -15.939 3.403 5.788 1.00 73.06 97 MET A CA 1
ATOM 776 C C . MET A 1 97 ? -14.872 2.565 5.087 1.00 73.06 97 MET A C 1
ATOM 778 O O . MET A 1 97 ? -14.223 3.065 4.171 1.00 73.06 97 MET A O 1
ATOM 782 N N . ASN A 1 98 ? -14.731 1.292 5.456 1.00 79.38 98 ASN A N 1
ATOM 783 C CA . ASN A 1 98 ? -13.783 0.384 4.821 1.00 79.38 98 ASN A CA 1
ATOM 784 C C . ASN A 1 98 ? -14.065 0.232 3.317 1.00 79.38 98 ASN A C 1
ATOM 786 O O . ASN A 1 98 ? -13.152 0.348 2.501 1.00 79.38 98 ASN A O 1
ATOM 790 N N . VAL A 1 99 ? -15.337 0.084 2.930 1.00 86.12 99 VAL A N 1
ATOM 791 C CA . VAL A 1 99 ? -15.737 0.054 1.512 1.00 86.12 99 VAL A CA 1
ATOM 792 C C . VAL A 1 99 ? -15.379 1.365 0.797 1.00 86.12 99 VAL A C 1
ATOM 794 O O . VAL A 1 99 ? -14.831 1.327 -0.306 1.00 86.12 99 VAL A O 1
ATOM 797 N N . TYR A 1 100 ? -15.623 2.530 1.410 1.00 79.81 100 TYR A N 1
ATOM 798 C CA . TYR A 1 100 ? -15.234 3.818 0.817 1.00 79.81 100 TYR A CA 1
ATOM 799 C C . TYR A 1 100 ? -13.721 3.946 0.630 1.00 79.81 100 TYR A C 1
ATOM 801 O O . TYR A 1 100 ? -13.274 4.385 -0.432 1.00 79.81 100 TYR A O 1
ATOM 809 N N . PHE A 1 101 ? -12.931 3.530 1.624 1.00 78.06 101 PHE A N 1
ATOM 810 C CA . PHE A 1 101 ? -11.478 3.491 1.504 1.00 78.06 101 PHE A CA 1
ATOM 811 C C . PHE A 1 101 ? -11.045 2.559 0.380 1.00 78.06 101 PHE A C 1
ATOM 813 O O . PHE A 1 101 ? -10.239 2.961 -0.450 1.00 78.06 101 PHE A O 1
ATOM 820 N N . GLN A 1 102 ? -11.605 1.354 0.297 1.00 80.38 102 GLN A N 1
ATOM 821 C CA . GLN A 1 102 ? -11.260 0.393 -0.745 1.00 80.38 102 GLN A CA 1
ATOM 822 C C . GLN A 1 102 ? -11.485 0.967 -2.152 1.00 80.38 102 GLN A C 1
ATOM 824 O O . GLN A 1 102 ? -10.615 0.844 -3.017 1.00 80.38 102 GLN A O 1
ATOM 829 N N . VAL A 1 103 ? -12.612 1.652 -2.371 1.00 85.44 103 VAL A N 1
ATOM 830 C CA . VAL A 1 103 ? -12.886 2.345 -3.639 1.00 85.44 103 VAL A CA 1
ATOM 831 C C . VAL A 1 103 ? -11.862 3.453 -3.884 1.00 85.44 103 VAL A C 1
ATOM 833 O O . VAL A 1 103 ? -11.262 3.496 -4.957 1.00 85.44 103 VAL A O 1
ATOM 836 N N . LEU A 1 104 ? -11.601 4.312 -2.897 1.00 81.44 104 LEU A N 1
ATOM 837 C CA . LEU A 1 104 ? -10.628 5.400 -3.017 1.00 81.44 104 LEU A CA 1
ATOM 838 C C . LEU A 1 104 ? -9.221 4.886 -3.358 1.00 81.44 104 LEU A C 1
ATOM 840 O O . LEU A 1 104 ? -8.585 5.385 -4.286 1.00 81.44 104 LEU A O 1
ATOM 844 N N . TYR A 1 105 ? -8.763 3.855 -2.648 1.00 79.00 105 TYR A N 1
ATOM 845 C CA . TYR A 1 105 ? -7.486 3.197 -2.896 1.00 79.00 105 TYR A CA 1
ATOM 846 C C . TYR A 1 105 ? -7.433 2.607 -4.303 1.00 79.00 105 TYR A C 1
ATOM 848 O O . TYR A 1 105 ? -6.420 2.769 -4.976 1.00 79.00 105 TYR A O 1
ATOM 856 N N . SER A 1 106 ? -8.510 1.980 -4.787 1.00 81.88 106 SER A N 1
ATOM 857 C CA . SER A 1 106 ? -8.544 1.435 -6.150 1.00 81.88 106 SER A CA 1
ATOM 858 C C . SER A 1 106 ? -8.384 2.520 -7.223 1.00 81.88 106 SER A C 1
ATOM 860 O O . SER A 1 106 ? -7.623 2.334 -8.173 1.00 81.88 106 SER A O 1
ATOM 862 N N . LEU A 1 107 ? -9.018 3.683 -7.036 1.00 83.69 107 LEU A N 1
ATOM 863 C CA . LEU A 1 107 ? -8.899 4.827 -7.944 1.00 83.69 107 LEU A CA 1
ATOM 864 C C . LEU A 1 107 ? -7.489 5.428 -7.907 1.00 83.69 107 LEU A C 1
ATOM 866 O O . LEU A 1 107 ? -6.912 5.722 -8.951 1.00 83.69 107 LEU A O 1
ATOM 870 N N . MET A 1 108 ? -6.906 5.559 -6.713 1.00 76.38 108 MET A N 1
ATOM 871 C CA . MET A 1 108 ? -5.530 6.029 -6.553 1.00 76.38 108 MET A CA 1
ATOM 872 C C . MET A 1 108 ? -4.535 5.074 -7.222 1.00 76.38 108 MET A C 1
ATOM 874 O O . MET A 1 108 ? -3.669 5.515 -7.971 1.00 76.38 108 MET A O 1
ATOM 878 N N . GLN A 1 109 ? -4.683 3.765 -7.006 1.00 76.81 109 GLN A N 1
ATOM 879 C CA . GLN A 1 109 ? -3.848 2.745 -7.644 1.00 76.81 109 GLN A CA 1
ATOM 880 C C . GLN A 1 109 ? -3.997 2.758 -9.166 1.00 76.81 109 GLN A C 1
ATOM 882 O O . GLN A 1 109 ? -3.022 2.524 -9.873 1.00 76.81 109 GLN A O 1
ATOM 887 N N . GLN A 1 110 ? -5.185 3.065 -9.690 1.00 84.31 110 GLN A N 1
ATOM 888 C CA . GLN A 1 110 ? -5.387 3.221 -11.127 1.00 84.31 110 GLN A CA 1
ATOM 889 C C . GLN A 1 110 ? -4.612 4.418 -11.690 1.00 84.31 110 GLN A C 1
ATOM 891 O O . GLN A 1 110 ? -3.991 4.283 -12.747 1.00 84.31 110 GLN A O 1
ATOM 896 N N . GLU A 1 111 ? -4.619 5.561 -11.001 1.00 78.50 111 GLU A N 1
ATOM 897 C CA . GLU A 1 111 ? -3.860 6.738 -11.435 1.00 78.50 111 GLU A CA 1
ATOM 898 C C . GLU A 1 111 ? -2.353 6.492 -11.327 1.00 78.50 111 GLU A C 1
ATOM 900 O O . GLU A 1 111 ? -1.634 6.677 -12.306 1.00 78.50 111 GLU A O 1
ATOM 905 N N . VAL A 1 112 ? -1.882 5.941 -10.202 1.00 79.50 112 VAL A N 1
ATOM 906 C CA . VAL A 1 112 ? -0.476 5.539 -10.040 1.00 79.50 112 VAL A CA 1
ATOM 907 C C . VAL A 1 112 ? -0.079 4.551 -11.135 1.00 79.50 112 VAL A C 1
ATOM 909 O O . VAL A 1 112 ? 0.917 4.763 -11.813 1.00 79.50 112 VAL A O 1
ATOM 912 N N . ALA A 1 113 ? -0.881 3.519 -11.407 1.00 80.12 113 ALA A N 1
ATOM 913 C CA . ALA A 1 113 ? -0.602 2.567 -12.479 1.00 80.12 113 ALA A CA 1
ATOM 914 C C . ALA A 1 113 ? -0.569 3.231 -13.863 1.00 80.12 113 ALA A C 1
ATOM 916 O O . ALA A 1 113 ? 0.197 2.803 -14.728 1.00 80.12 113 ALA A O 1
ATOM 917 N N . ARG A 1 114 ? -1.381 4.265 -14.107 1.00 79.25 114 ARG A N 1
ATOM 918 C CA . ARG A 1 114 ? -1.354 5.042 -15.353 1.00 79.25 114 ARG A CA 1
ATOM 919 C C . ARG A 1 114 ? -0.056 5.835 -15.477 1.00 79.25 114 ARG A C 1
ATOM 921 O O . ARG A 1 114 ? 0.573 5.796 -16.538 1.00 79.25 114 ARG A O 1
ATOM 928 N N . GLU A 1 115 ? 0.367 6.499 -14.410 1.00 77.44 115 GLU A N 1
ATOM 929 C CA . GLU A 1 115 ? 1.633 7.229 -14.367 1.00 77.44 115 GLU A CA 1
ATOM 930 C C . GLU A 1 115 ? 2.834 6.285 -14.489 1.00 77.44 115 GLU A C 1
ATOM 932 O O . GLU A 1 115 ? 3.700 6.508 -15.333 1.00 77.44 115 GLU A O 1
ATOM 937 N N . THR A 1 116 ? 2.840 5.168 -13.759 1.00 80.62 116 THR A N 1
ATOM 938 C CA . THR A 1 116 ? 3.865 4.120 -13.850 1.00 80.62 116 THR A CA 1
ATOM 939 C C . THR A 1 116 ? 3.903 3.479 -15.235 1.00 80.62 116 THR A C 1
ATOM 941 O O . THR A 1 116 ? 4.983 3.168 -15.728 1.00 80.62 116 THR A O 1
ATOM 944 N N . LYS A 1 117 ? 2.763 3.295 -15.919 1.00 79.12 117 LYS A N 1
ATOM 945 C CA . LYS A 1 117 ? 2.742 2.833 -17.321 1.00 79.12 117 LYS A CA 1
ATOM 946 C C . LYS A 1 117 ? 3.429 3.832 -18.249 1.00 79.12 117 LYS A C 1
ATOM 948 O O . LYS A 1 117 ? 4.169 3.412 -19.139 1.00 79.12 117 LYS A O 1
ATOM 953 N N . ARG A 1 118 ? 3.204 5.135 -18.048 1.00 78.31 118 ARG A N 1
ATOM 954 C CA . ARG A 1 118 ? 3.879 6.194 -18.813 1.00 78.31 118 ARG A CA 1
ATOM 955 C C . ARG A 1 118 ? 5.384 6.192 -18.541 1.00 78.31 118 ARG A C 1
ATOM 957 O O . ARG A 1 118 ? 6.161 6.217 -19.490 1.00 78.31 118 ARG A O 1
ATOM 964 N N . ASP A 1 119 ? 5.781 6.089 -17.278 1.00 81.06 119 ASP A N 1
ATOM 965 C CA . ASP A 1 119 ? 7.186 5.996 -16.871 1.00 81.06 119 ASP A CA 1
ATOM 966 C C . ASP A 1 119 ? 7.864 4.728 -17.428 1.00 81.06 119 ASP A C 1
ATOM 968 O O . ASP A 1 119 ? 8.926 4.783 -18.044 1.00 81.06 119 ASP A O 1
ATOM 972 N N . SER A 1 120 ? 7.169 3.589 -17.385 1.00 82.94 120 SER A N 1
ATOM 973 C CA . SER A 1 120 ? 7.613 2.329 -17.997 1.00 82.94 120 SER A CA 1
ATOM 974 C C . SER A 1 120 ? 7.792 2.445 -19.513 1.00 82.94 120 SER A C 1
ATOM 976 O O . SER A 1 120 ? 8.670 1.799 -20.081 1.00 82.94 120 SER A O 1
ATOM 978 N N . SER A 1 121 ? 6.974 3.254 -20.195 1.00 79.94 121 SER A N 1
ATOM 979 C CA . SER A 1 121 ? 7.160 3.530 -21.623 1.00 79.94 121 SER A CA 1
ATOM 980 C C . SER A 1 121 ? 8.458 4.294 -21.877 1.00 79.94 121 SER A C 1
ATOM 982 O O . SER A 1 121 ? 9.195 3.934 -22.792 1.00 79.94 121 SER A O 1
ATOM 984 N N . ALA A 1 122 ? 8.770 5.302 -21.057 1.00 84.38 122 ALA A N 1
ATOM 985 C CA . ALA A 1 122 ? 10.038 6.023 -21.144 1.00 84.38 122 ALA A CA 1
ATOM 986 C C . ALA A 1 122 ? 11.233 5.101 -20.836 1.00 84.38 122 ALA A C 1
ATOM 988 O O . ALA A 1 122 ? 12.228 5.110 -21.561 1.00 84.38 122 ALA A O 1
ATOM 989 N N . MET A 1 123 ? 11.103 4.224 -19.836 1.00 86.94 123 MET A N 1
ATOM 990 C CA . MET A 1 123 ? 12.114 3.219 -19.502 1.00 86.94 123 MET A CA 1
ATOM 991 C C . MET A 1 123 ? 12.383 2.258 -20.671 1.00 86.94 123 MET A C 1
ATOM 993 O O . MET A 1 123 ? 13.540 1.974 -20.984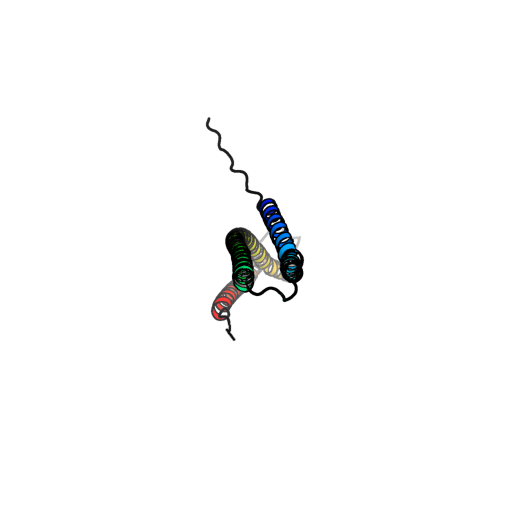 1.00 86.94 123 MET A O 1
ATOM 997 N N . LYS A 1 124 ? 11.331 1.799 -21.365 1.00 83.81 124 LYS A N 1
ATOM 998 C CA . LYS A 1 124 ? 11.466 0.981 -22.583 1.00 83.81 124 LYS A CA 1
ATOM 999 C C . LYS A 1 124 ? 12.218 1.731 -23.685 1.00 83.81 124 LYS A C 1
ATOM 1001 O O . LYS A 1 124 ? 13.065 1.133 -24.340 1.00 83.81 124 LYS A O 1
ATOM 1006 N N . SER A 1 125 ? 11.960 3.026 -23.867 1.00 83.75 125 SER A N 1
ATOM 1007 C CA . SER A 1 125 ? 12.685 3.853 -24.840 1.00 83.75 125 SER A CA 1
ATOM 1008 C C . SER A 1 125 ? 14.174 3.993 -24.509 1.00 83.75 125 SER A C 1
ATOM 1010 O O . SER A 1 125 ? 15.003 3.845 -25.403 1.00 83.75 125 SER A O 1
ATOM 1012 N N . ILE A 1 126 ? 14.533 4.222 -23.240 1.00 87.38 126 ILE A N 1
ATOM 1013 C CA . ILE A 1 126 ? 15.942 4.298 -22.815 1.00 87.38 126 ILE A CA 1
ATOM 1014 C C . ILE A 1 126 ? 16.642 2.953 -23.038 1.00 87.38 126 ILE A C 1
ATOM 1016 O O . ILE A 1 126 ? 17.746 2.919 -23.576 1.00 87.38 126 ILE A O 1
ATOM 1020 N N . ALA A 1 127 ? 15.991 1.842 -22.684 1.00 85.81 127 ALA A N 1
ATOM 1021 C CA . ALA A 1 127 ? 16.534 0.504 -22.903 1.00 85.81 127 ALA A CA 1
ATOM 1022 C C . ALA A 1 127 ? 16.745 0.191 -24.396 1.00 85.81 127 ALA A C 1
ATOM 1024 O O . ALA A 1 127 ? 17.755 -0.400 -24.762 1.00 85.81 127 ALA A O 1
ATOM 1025 N N . LEU A 1 128 ? 15.835 0.622 -25.275 1.00 83.75 128 LEU A N 1
ATOM 1026 C CA . LEU A 1 128 ? 16.023 0.504 -26.725 1.00 83.75 128 LEU A CA 1
ATOM 1027 C C . LEU A 1 128 ? 17.233 1.313 -27.210 1.00 83.75 128 LEU A C 1
ATOM 1029 O O . LEU A 1 128 ? 17.997 0.845 -28.052 1.00 83.75 128 LEU A O 1
ATOM 1033 N N . LEU A 1 129 ? 17.432 2.512 -26.662 1.00 87.12 129 LEU A N 1
ATOM 1034 C CA . LEU A 1 129 ? 18.552 3.373 -27.024 1.00 87.12 129 LEU A CA 1
ATOM 1035 C C . LEU A 1 129 ? 19.896 2.734 -26.642 1.00 87.12 129 LEU A C 1
ATOM 1037 O O . LEU A 1 129 ? 20.802 2.660 -27.472 1.00 87.12 129 LEU A O 1
ATOM 1041 N N . THR A 1 130 ? 20.017 2.214 -25.416 1.00 87.19 130 THR A N 1
ATOM 1042 C CA . THR A 1 130 ? 21.238 1.522 -24.967 1.00 87.19 130 THR A CA 1
ATOM 1043 C C . THR A 1 130 ? 21.501 0.261 -25.779 1.00 87.19 130 THR A C 1
ATOM 1045 O O . THR A 1 130 ? 22.642 -0.026 -26.122 1.00 87.19 130 THR A O 1
ATOM 1048 N N . MET A 1 131 ? 20.450 -0.457 -26.155 1.00 83.25 131 MET A N 1
ATOM 1049 C CA . MET A 1 131 ? 20.523 -1.670 -26.955 1.00 83.25 131 MET A CA 1
ATOM 1050 C C . MET A 1 131 ? 21.013 -1.446 -28.392 1.00 83.25 131 MET A C 1
ATOM 1052 O O . MET A 1 131 ? 21.612 -2.348 -28.970 1.00 83.25 131 MET A O 1
ATOM 1056 N N . ILE A 1 132 ? 20.789 -0.257 -28.959 1.00 82.69 132 ILE A N 1
ATOM 1057 C CA . ILE A 1 132 ? 21.338 0.151 -30.261 1.00 82.69 132 ILE A CA 1
ATOM 1058 C C . ILE A 1 132 ? 22.776 0.651 -30.104 1.00 82.69 132 ILE A C 1
ATOM 1060 O O . ILE A 1 132 ? 23.656 0.275 -30.879 1.00 82.69 132 ILE A O 1
ATOM 1064 N N . PHE A 1 133 ? 23.038 1.487 -29.097 1.00 82.31 133 PHE A N 1
ATOM 1065 C CA . PHE A 1 133 ? 24.361 2.087 -28.929 1.00 82.31 133 PHE A CA 1
ATOM 1066 C C . PHE A 1 133 ? 25.420 1.092 -28.474 1.00 82.31 133 PHE A C 1
ATOM 1068 O O . PHE A 1 133 ? 26.535 1.142 -28.970 1.00 82.31 133 PHE A O 1
ATOM 1075 N N . LEU A 1 134 ? 25.095 0.164 -27.579 1.00 85.88 134 LEU A N 1
ATOM 1076 C CA . LEU A 1 134 ? 26.063 -0.781 -27.025 1.00 85.88 134 LEU A CA 1
ATOM 1077 C C . LEU A 1 134 ? 26.739 -1.662 -28.100 1.00 85.88 134 LEU A C 1
ATOM 1079 O O . LEU A 1 134 ? 27.972 -1.694 -28.126 1.00 85.88 134 LEU A O 1
ATOM 1083 N N . PRO A 1 135 ? 26.018 -2.320 -29.034 1.00 78.44 135 PRO A N 1
ATOM 1084 C CA . PRO A 1 135 ? 26.657 -3.061 -30.122 1.00 78.44 135 PRO A CA 1
ATOM 1085 C C . PRO A 1 135 ? 27.370 -2.139 -31.118 1.00 78.44 135 PRO A C 1
ATOM 1087 O O . PRO A 1 135 ? 28.454 -2.484 -31.584 1.00 78.44 135 PRO A O 1
ATOM 1090 N N . ALA A 1 136 ? 26.820 -0.956 -31.414 1.00 81.25 136 ALA A N 1
ATOM 1091 C CA . ALA A 1 136 ? 27.472 0.008 -32.299 1.00 81.25 136 ALA A CA 1
ATOM 1092 C C . ALA A 1 136 ? 28.823 0.481 -31.732 1.00 81.25 136 ALA A C 1
ATOM 1094 O O . ALA A 1 136 ? 29.821 0.498 -32.452 1.00 81.25 136 ALA A O 1
ATOM 1095 N N . THR A 1 137 ? 28.879 0.796 -30.435 1.00 85.31 137 THR A N 1
ATOM 1096 C CA . THR A 1 137 ? 30.103 1.186 -29.729 1.00 85.31 137 THR A CA 1
ATOM 1097 C C . THR A 1 137 ? 31.090 0.026 -29.645 1.00 85.31 137 THR A C 1
ATOM 1099 O O . THR A 1 137 ? 32.268 0.230 -29.914 1.00 85.31 137 THR A O 1
ATOM 1102 N N . ALA A 1 138 ? 30.639 -1.198 -29.347 1.00 83.50 138 ALA A N 1
ATOM 1103 C CA . ALA A 1 138 ? 31.517 -2.370 -29.323 1.00 83.50 138 ALA A CA 1
ATOM 1104 C C . ALA A 1 138 ? 32.189 -2.616 -30.686 1.00 83.50 138 ALA A C 1
ATOM 1106 O O . ALA A 1 138 ? 33.398 -2.832 -30.758 1.00 83.50 138 ALA A O 1
ATOM 1107 N N . ILE A 1 139 ? 31.425 -2.517 -31.775 1.00 81.88 139 ILE A N 1
ATOM 1108 C CA . ILE A 1 139 ? 31.933 -2.697 -33.140 1.00 81.88 139 ILE A CA 1
ATOM 1109 C C . ILE A 1 139 ? 32.857 -1.542 -33.539 1.00 81.88 139 ILE A C 1
ATOM 1111 O O . ILE A 1 139 ? 33.901 -1.785 -34.140 1.00 81.88 139 ILE A O 1
ATOM 1115 N N . ALA A 1 140 ? 32.527 -0.303 -33.167 1.00 81.31 140 ALA A N 1
ATOM 1116 C CA . ALA A 1 140 ? 33.396 0.849 -33.392 1.00 81.31 140 ALA A CA 1
ATOM 1117 C C . ALA A 1 140 ? 34.753 0.681 -32.691 1.00 81.31 140 ALA A C 1
ATOM 1119 O O . ALA A 1 140 ? 35.784 0.891 -33.321 1.00 81.31 140 ALA A O 1
ATOM 1120 N N . THR A 1 141 ? 34.769 0.230 -31.433 1.00 85.38 141 THR A N 1
ATOM 1121 C CA . THR A 1 141 ? 36.009 -0.032 -30.686 1.00 85.38 141 THR A CA 1
ATOM 1122 C C . THR A 1 141 ? 36.848 -1.131 -31.333 1.00 85.38 141 THR A C 1
ATOM 1124 O O . THR A 1 141 ? 38.065 -0.999 -31.410 1.00 85.38 141 THR A O 1
ATOM 1127 N N . VAL A 1 142 ? 36.217 -2.202 -31.826 1.00 83.75 142 VAL A N 1
ATOM 1128 C CA . VAL A 1 142 ? 36.929 -3.306 -32.488 1.00 83.75 142 VAL A CA 1
ATOM 1129 C C . VAL A 1 142 ? 37.486 -2.885 -33.847 1.00 83.75 142 VAL A C 1
ATOM 1131 O O . VAL A 1 142 ? 38.583 -3.302 -34.192 1.00 83.75 142 VAL A O 1
ATOM 1134 N N . ILE A 1 143 ? 36.763 -2.063 -34.614 1.00 74.94 143 ILE A N 1
ATOM 1135 C CA . ILE A 1 143 ? 37.172 -1.641 -35.963 1.00 74.94 143 ILE A CA 1
ATOM 1136 C C . ILE A 1 143 ? 38.147 -0.453 -35.923 1.00 74.94 143 ILE A C 1
ATOM 1138 O O . ILE A 1 143 ? 38.993 -0.354 -36.806 1.00 74.94 143 ILE A O 1
ATOM 1142 N N . SER A 1 144 ? 38.083 0.418 -34.907 1.00 77.31 144 SER A N 1
ATOM 1143 C CA . SER A 1 144 ? 38.887 1.650 -34.816 1.00 77.31 144 SER A CA 1
ATOM 1144 C C . SER A 1 144 ? 40.399 1.456 -35.029 1.00 77.31 144 SER A C 1
ATOM 1146 O O . SER A 1 144 ? 40.976 2.295 -35.716 1.00 77.31 144 SER A O 1
ATOM 1148 N N . PRO A 1 145 ? 41.062 0.402 -34.511 1.00 76.81 145 PRO A N 1
ATOM 1149 C CA . PRO A 1 145 ? 42.491 0.174 -34.749 1.00 76.81 145 PRO A CA 1
ATOM 1150 C C . PRO A 1 145 ? 42.825 -0.305 -36.170 1.00 76.81 145 PRO A C 1
ATOM 1152 O O . PRO A 1 145 ? 43.980 -0.244 -36.574 1.00 76.81 145 PRO A O 1
ATOM 1155 N N . PHE A 1 146 ? 41.838 -0.796 -36.926 1.00 67.56 146 PHE A N 1
ATOM 1156 C CA . PHE A 1 146 ? 42.003 -1.299 -38.296 1.00 67.56 146 PHE A CA 1
ATOM 1157 C C . PHE A 1 146 ? 41.687 -0.242 -39.366 1.00 67.56 146 PHE A C 1
ATOM 1159 O O . PHE A 1 146 ? 41.776 -0.529 -40.563 1.00 67.56 146 PHE A O 1
ATOM 1166 N N . ILE A 1 147 ? 41.311 0.975 -38.955 1.00 66.56 147 ILE A N 1
ATOM 1167 C CA . ILE A 1 147 ? 41.084 2.103 -39.860 1.00 66.56 147 ILE A CA 1
ATOM 1168 C C . ILE A 1 147 ? 42.426 2.788 -40.141 1.00 66.56 147 ILE A C 1
ATOM 1170 O O . ILE A 1 147 ? 42.880 3.621 -39.361 1.00 66.56 147 ILE A O 1
ATOM 1174 N N . ASN A 1 148 ? 43.065 2.448 -41.265 1.00 58.25 148 ASN A N 1
ATOM 1175 C CA . ASN A 1 148 ? 44.256 3.157 -41.749 1.00 58.25 148 ASN A CA 1
ATOM 1176 C C . ASN A 1 148 ? 43.865 4.565 -42.227 1.00 58.25 148 ASN A C 1
ATOM 1178 O O . ASN A 1 148 ? 43.283 4.723 -43.303 1.00 58.25 148 ASN A O 1
ATOM 1182 N N . LEU A 1 149 ? 44.166 5.579 -41.415 1.00 58.19 149 LEU A N 1
ATOM 1183 C CA . LEU A 1 149 ? 44.096 6.994 -41.778 1.00 58.19 149 LEU A CA 1
ATOM 1184 C C . LEU A 1 149 ? 45.476 7.432 -42.292 1.00 58.19 149 LEU A C 1
ATOM 1186 O O . LEU A 1 149 ? 46.219 8.096 -41.573 1.00 58.19 149 LEU A O 1
ATOM 1190 N N . ASP A 1 150 ? 45.846 7.032 -43.511 1.00 53.69 150 ASP A N 1
ATOM 1191 C CA . ASP A 1 150 ? 47.056 7.564 -44.148 1.00 53.69 150 ASP A CA 1
ATOM 1192 C C . ASP A 1 150 ? 46.859 9.063 -44.421 1.00 53.69 150 ASP A C 1
ATOM 1194 O O . ASP A 1 150 ? 46.010 9.475 -45.212 1.00 53.69 150 ASP A O 1
ATOM 1198 N N . ALA A 1 151 ? 47.627 9.892 -43.715 1.00 52.62 151 ALA A N 1
ATOM 1199 C CA . ALA A 1 151 ? 47.488 11.347 -43.685 1.00 52.62 151 ALA A CA 1
ATOM 1200 C C . ALA A 1 151 ? 48.094 12.076 -44.904 1.00 52.62 151 ALA A C 1
ATOM 1202 O O . ALA A 1 151 ? 48.243 13.296 -44.845 1.00 52.62 151 ALA A O 1
ATOM 1203 N N . ASP A 1 152 ? 48.437 11.371 -45.990 1.00 51.91 152 ASP A N 1
ATOM 1204 C CA . ASP A 1 152 ? 49.234 11.949 -47.088 1.00 51.91 152 ASP A CA 1
ATOM 1205 C C . ASP A 1 152 ? 48.562 11.948 -48.474 1.00 51.91 152 ASP A C 1
ATOM 1207 O O . ASP A 1 152 ? 49.052 12.581 -49.406 1.00 51.91 152 ASP A O 1
ATOM 1211 N N . GLU A 1 153 ? 47.373 11.358 -48.632 1.00 48.25 153 GLU A N 1
ATOM 1212 C CA . GLU A 1 153 ? 46.605 11.511 -49.873 1.00 48.25 153 GLU A CA 1
ATOM 1213 C C . GLU A 1 153 ? 45.305 12.280 -49.632 1.00 48.25 153 GLU A C 1
ATOM 1215 O O . GLU A 1 153 ? 44.368 11.814 -48.985 1.00 48.25 153 GLU A O 1
ATOM 1220 N N . LYS A 1 154 ? 45.237 13.490 -50.210 1.00 49.09 154 LYS A N 1
ATOM 1221 C CA . LYS A 1 154 ? 44.056 14.369 -50.329 1.00 49.09 154 LYS A CA 1
ATOM 1222 C C . LYS A 1 154 ? 42.950 13.747 -51.188 1.00 49.09 154 LYS A C 1
ATOM 1224 O O . LYS A 1 154 ? 42.453 14.340 -52.147 1.00 49.09 154 LYS A O 1
ATOM 1229 N N . ARG A 1 155 ? 42.531 12.541 -50.848 1.00 42.78 155 ARG A N 1
ATOM 1230 C CA . ARG A 1 155 ? 41.397 11.883 -51.457 1.00 42.78 155 ARG A CA 1
ATOM 1231 C C . ARG A 1 155 ? 40.659 11.185 -50.330 1.00 42.78 155 ARG A C 1
ATOM 1233 O O . ARG A 1 155 ? 40.976 10.070 -49.944 1.00 42.78 155 ARG A O 1
ATOM 1240 N N . LEU A 1 156 ? 39.633 11.875 -49.827 1.00 46.81 156 LEU A N 1
ATOM 1241 C CA . LEU A 1 156 ? 38.498 11.291 -49.109 1.00 46.81 156 LEU A CA 1
ATOM 1242 C C . LEU A 1 156 ? 37.769 10.312 -50.051 1.00 46.81 156 LEU A C 1
ATOM 1244 O O . LEU A 1 156 ? 36.615 10.503 -50.424 1.00 46.81 156 LEU A O 1
ATOM 1248 N N . ILE A 1 157 ? 38.468 9.280 -50.520 1.00 44.69 157 ILE A N 1
ATOM 1249 C CA . ILE A 1 157 ? 37.854 8.115 -51.129 1.00 44.69 157 ILE A CA 1
ATOM 1250 C C . ILE A 1 157 ? 37.203 7.431 -49.944 1.00 44.69 157 ILE A C 1
ATOM 1252 O O . ILE A 1 157 ? 37.900 7.020 -49.021 1.00 44.69 157 ILE A O 1
ATOM 1256 N N . MET A 1 158 ? 35.872 7.387 -49.933 1.00 49.69 158 MET A N 1
ATOM 1257 C CA . MET A 1 158 ? 35.101 6.651 -48.938 1.00 49.69 158 MET A CA 1
ATOM 1258 C C . MET A 1 158 ? 35.752 5.288 -48.708 1.00 49.69 158 MET A C 1
ATOM 1260 O O . MET A 1 158 ? 35.663 4.404 -49.564 1.00 49.69 158 MET A O 1
ATOM 1264 N N . ALA A 1 159 ? 36.464 5.148 -47.588 1.00 55.38 159 ALA A N 1
ATOM 1265 C CA . ALA A 1 159 ? 37.226 3.949 -47.314 1.00 55.38 159 ALA A CA 1
ATOM 1266 C C . ALA A 1 159 ? 36.242 2.763 -47.317 1.00 55.38 159 ALA A C 1
ATOM 1268 O O . ALA A 1 159 ? 35.208 2.841 -46.643 1.00 55.38 159 ALA A O 1
ATOM 1269 N N . PRO A 1 160 ? 36.517 1.659 -48.039 1.00 57.69 160 PRO A N 1
ATOM 1270 C CA . PRO A 1 160 ? 35.637 0.480 -48.089 1.00 57.69 160 PRO A CA 1
ATOM 1271 C C . PRO A 1 160 ? 35.291 -0.092 -46.698 1.00 57.69 160 PRO A C 1
ATOM 1273 O O . PRO A 1 160 ? 34.297 -0.793 -46.521 1.00 57.69 160 PRO A O 1
ATOM 1276 N N . GLN A 1 161 ? 36.073 0.295 -45.695 1.00 60.47 161 GLN A N 1
ATOM 1277 C CA . GLN A 1 161 ? 35.921 0.070 -44.262 1.00 60.47 161 GLN A CA 1
ATOM 1278 C C . GLN A 1 161 ? 34.604 0.634 -43.685 1.00 60.47 161 GLN A C 1
ATOM 1280 O O . GLN A 1 161 ? 33.997 0.012 -42.814 1.00 60.47 161 GLN A O 1
ATOM 1285 N N . PHE A 1 162 ? 34.096 1.758 -44.211 1.00 64.31 162 PHE A N 1
ATOM 1286 C CA . PHE A 1 162 ? 32.817 2.337 -43.778 1.00 64.31 162 PHE A CA 1
ATOM 1287 C C . PHE A 1 162 ? 31.629 1.438 -44.152 1.00 64.31 162 PHE A C 1
ATOM 1289 O O . PHE A 1 162 ? 30.674 1.316 -43.387 1.00 64.31 162 PHE A O 1
ATOM 1296 N N . ARG A 1 163 ? 31.701 0.735 -45.296 1.00 68.38 163 ARG A N 1
ATOM 1297 C CA . ARG A 1 163 ? 30.703 -0.288 -45.656 1.00 68.38 163 ARG A CA 1
ATOM 1298 C C . ARG A 1 163 ? 30.773 -1.492 -44.718 1.00 68.38 163 ARG A C 1
ATOM 1300 O O . ARG A 1 163 ? 29.726 -1.998 -44.335 1.00 68.38 163 ARG A O 1
ATOM 1307 N N . ILE A 1 164 ? 31.970 -1.919 -44.312 1.00 72.25 164 ILE A N 1
ATOM 1308 C CA . ILE A 1 164 ? 32.161 -3.062 -43.402 1.00 72.25 164 ILE A CA 1
ATOM 1309 C C . ILE A 1 164 ? 31.550 -2.779 -42.020 1.00 72.25 164 ILE A C 1
ATOM 1311 O O . ILE A 1 164 ? 30.873 -3.646 -41.469 1.00 72.25 164 ILE A O 1
ATOM 1315 N N . PHE A 1 165 ? 31.691 -1.553 -41.504 1.00 73.56 165 PHE A N 1
ATOM 1316 C CA . PHE A 1 165 ? 31.021 -1.131 -40.269 1.00 73.56 165 PHE A CA 1
ATOM 1317 C C . PHE A 1 165 ? 29.496 -1.315 -40.345 1.00 73.56 165 PHE A C 1
ATOM 1319 O O . PHE A 1 165 ? 28.909 -1.932 -39.458 1.00 73.56 165 PHE A O 1
ATOM 1326 N N . TRP A 1 166 ? 28.858 -0.840 -41.420 1.00 77.62 166 TRP A N 1
ATOM 1327 C CA . TRP A 1 166 ? 27.409 -0.981 -41.615 1.00 77.62 166 TRP A CA 1
ATOM 1328 C C . TRP A 1 166 ? 26.968 -2.431 -41.852 1.00 77.62 166 TRP A C 1
ATOM 1330 O O . TRP A 1 166 ? 25.918 -2.832 -41.356 1.00 77.62 166 TRP A O 1
ATOM 1340 N N . VAL A 1 167 ? 27.773 -3.230 -42.562 1.00 82.00 167 VAL A N 1
ATOM 1341 C CA . VAL A 1 167 ? 27.481 -4.648 -42.840 1.00 82.00 167 VAL A CA 1
ATOM 1342 C C . VAL A 1 167 ? 27.494 -5.497 -41.569 1.00 82.00 167 VAL A C 1
ATOM 1344 O O . VAL A 1 167 ? 26.750 -6.467 -41.505 1.00 82.00 167 VAL A O 1
ATOM 1347 N N . ILE A 1 168 ? 28.288 -5.144 -40.555 1.00 77.94 168 ILE A N 1
ATOM 1348 C CA . ILE A 1 168 ? 28.375 -5.905 -39.297 1.00 77.94 168 ILE A CA 1
ATOM 1349 C C . ILE A 1 168 ? 27.459 -5.311 -38.219 1.00 77.94 168 ILE A C 1
ATOM 1351 O O . ILE A 1 168 ? 26.775 -6.052 -37.514 1.00 77.94 168 ILE A O 1
ATOM 1355 N N . SER A 1 169 ? 27.387 -3.982 -38.090 1.00 78.19 169 SER A N 1
ATOM 1356 C CA . SER A 1 169 ? 26.607 -3.351 -37.017 1.00 78.19 169 SER A CA 1
ATOM 1357 C C . SER A 1 169 ? 25.100 -3.471 -37.206 1.00 78.19 169 SER A C 1
ATOM 1359 O O . SER A 1 169 ? 24.388 -3.715 -36.228 1.00 78.19 169 SER A O 1
ATOM 1361 N N . ALA A 1 170 ? 24.609 -3.384 -38.444 1.00 83.31 170 ALA A N 1
ATOM 1362 C CA . ALA A 1 170 ? 23.190 -3.529 -38.738 1.00 83.31 170 ALA A CA 1
ATOM 1363 C C . ALA A 1 170 ? 22.638 -4.918 -38.348 1.00 83.31 170 ALA A C 1
ATOM 1365 O O . ALA A 1 170 ? 21.686 -4.958 -37.566 1.00 83.31 170 ALA A O 1
ATOM 1366 N N . PRO A 1 171 ? 23.209 -6.060 -38.790 1.00 87.31 171 PRO A N 1
ATOM 1367 C CA . PRO A 1 171 ? 22.682 -7.374 -38.423 1.00 87.31 171 PRO A CA 1
ATOM 1368 C C . PRO A 1 171 ? 22.854 -7.689 -36.940 1.00 87.31 171 PRO A C 1
ATOM 1370 O O . PRO A 1 171 ? 21.958 -8.297 -36.361 1.00 87.31 171 PRO A O 1
ATOM 1373 N N . VAL A 1 172 ? 23.946 -7.249 -36.301 1.00 84.00 172 VAL A N 1
ATOM 1374 C CA . VAL A 1 172 ? 24.117 -7.429 -34.851 1.00 84.00 172 VAL A CA 1
ATOM 1375 C C . VAL A 1 172 ? 23.021 -6.675 -34.105 1.00 84.00 172 VAL A C 1
ATOM 1377 O O . VAL A 1 172 ? 22.317 -7.278 -33.305 1.00 84.00 172 VAL A O 1
ATOM 1380 N N . THR A 1 173 ? 22.793 -5.398 -34.417 1.00 85.19 173 THR A N 1
ATOM 1381 C CA . THR A 1 173 ? 21.733 -4.600 -33.776 1.00 85.19 173 THR A CA 1
ATOM 1382 C C . THR A 1 173 ? 20.356 -5.233 -33.982 1.00 85.19 173 THR A C 1
ATOM 1384 O O . THR A 1 173 ? 19.594 -5.378 -33.027 1.00 85.19 173 THR A O 1
ATOM 1387 N N . VAL A 1 174 ? 20.056 -5.691 -35.203 1.00 87.69 174 VAL A N 1
ATOM 1388 C CA . VAL A 1 174 ? 18.807 -6.402 -35.516 1.00 87.69 174 VAL A CA 1
ATOM 1389 C C . VAL A 1 174 ? 18.684 -7.698 -34.708 1.00 87.69 174 VAL A C 1
ATOM 1391 O O . VAL A 1 174 ? 17.623 -7.955 -34.145 1.00 87.69 174 VAL A O 1
ATOM 1394 N N . ALA A 1 175 ? 19.751 -8.491 -34.589 1.00 87.94 175 ALA A N 1
ATOM 1395 C CA . ALA A 1 175 ? 19.744 -9.738 -33.828 1.00 87.94 175 ALA A CA 1
ATOM 1396 C C . ALA A 1 175 ? 19.488 -9.502 -32.334 1.00 87.94 175 ALA A C 1
ATOM 1398 O O . ALA A 1 175 ? 18.669 -10.208 -31.741 1.00 87.94 175 ALA A O 1
ATOM 1399 N N . VAL A 1 176 ? 20.123 -8.484 -31.736 1.00 85.44 176 VAL A N 1
ATOM 1400 C CA . VAL A 1 176 ? 19.852 -8.128 -30.339 1.00 85.44 176 VAL A CA 1
ATOM 1401 C C . VAL A 1 176 ? 18.378 -7.710 -30.211 1.00 85.44 176 VAL A C 1
ATOM 1403 O O . VAL A 1 176 ? 17.682 -8.253 -29.353 1.00 85.44 176 VAL A O 1
ATOM 1406 N N . VAL A 1 177 ? 17.863 -6.815 -31.076 1.00 84.81 177 VAL A N 1
ATOM 1407 C CA . VAL A 1 177 ? 16.453 -6.348 -31.048 1.00 84.81 177 VAL A CA 1
ATOM 1408 C C . VAL A 1 177 ? 15.462 -7.509 -31.165 1.00 84.81 177 VAL A C 1
ATOM 1410 O O . VAL A 1 177 ? 14.523 -7.591 -30.372 1.00 84.81 177 VAL A O 1
ATOM 1413 N N . ILE A 1 178 ? 15.689 -8.442 -32.092 1.00 87.56 178 ILE A N 1
ATOM 1414 C CA . ILE A 1 178 ? 14.859 -9.645 -32.256 1.00 87.56 178 ILE A CA 1
ATOM 1415 C C . ILE A 1 178 ? 14.881 -10.499 -30.984 1.00 87.56 178 ILE A C 1
ATOM 1417 O O . ILE A 1 178 ? 13.824 -10.936 -30.528 1.00 87.56 178 ILE A O 1
ATOM 1421 N N . PHE A 1 179 ? 16.057 -10.709 -30.384 1.00 88.38 179 PHE A N 1
ATOM 1422 C CA . PHE A 1 179 ? 16.184 -11.478 -29.146 1.00 88.38 179 PHE A CA 1
ATOM 1423 C C . PHE A 1 179 ? 15.392 -10.845 -27.995 1.00 88.38 179 PHE A C 1
ATOM 1425 O O . PHE A 1 179 ? 14.701 -11.544 -27.257 1.00 88.38 179 PHE A O 1
ATOM 1432 N N . TRP A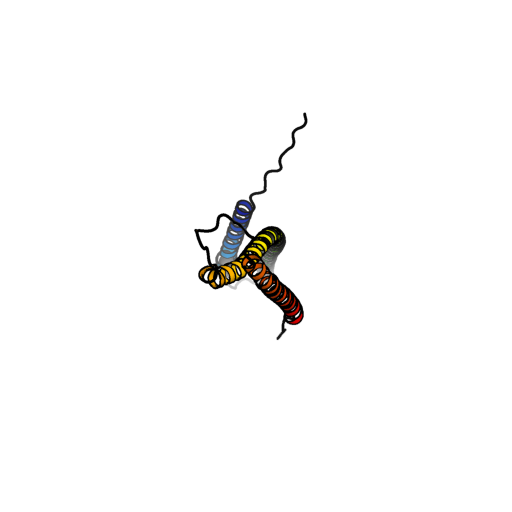 1 180 ? 15.423 -9.518 -27.870 1.00 83.81 180 TRP A N 1
ATOM 1433 C CA . TRP A 1 180 ? 14.654 -8.795 -26.857 1.00 83.81 180 TRP A CA 1
ATOM 1434 C C . TRP A 1 180 ? 13.147 -8.867 -27.088 1.00 83.81 180 TRP A C 1
ATOM 1436 O O . TRP A 1 180 ? 12.415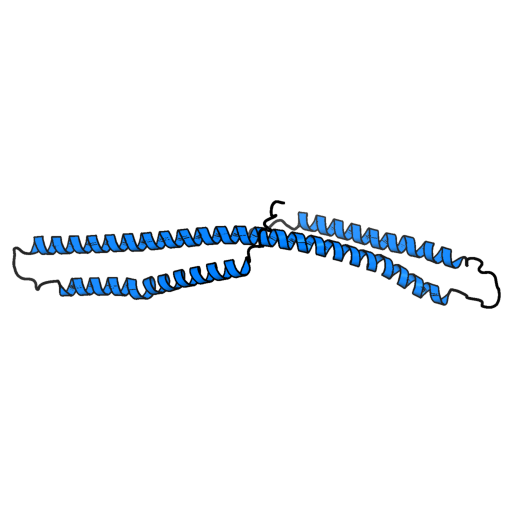 -9.134 -26.139 1.00 83.81 180 TRP A O 1
ATOM 1446 N N . ILE A 1 181 ? 12.672 -8.700 -28.329 1.00 85.12 181 ILE A N 1
ATOM 1447 C CA . ILE A 1 181 ? 11.245 -8.863 -28.654 1.00 85.12 181 ILE A CA 1
ATOM 1448 C C . ILE A 1 181 ? 10.794 -10.289 -28.317 1.00 85.12 181 ILE A C 1
ATOM 1450 O O . ILE A 1 181 ? 9.765 -10.469 -27.668 1.00 85.12 181 ILE A O 1
ATOM 1454 N N . ALA A 1 182 ? 11.585 -11.297 -28.692 1.00 86.44 182 ALA A N 1
ATOM 1455 C CA . ALA A 1 182 ? 11.298 -12.692 -28.374 1.00 86.44 182 ALA A CA 1
ATOM 1456 C C . ALA A 1 182 ? 11.284 -12.949 -26.856 1.00 86.44 182 ALA A C 1
ATOM 1458 O O . ALA A 1 182 ? 10.423 -13.681 -26.362 1.00 86.44 182 ALA A O 1
ATOM 1459 N N . TRP A 1 183 ? 12.193 -12.326 -26.100 1.00 83.94 183 TRP A N 1
ATOM 1460 C CA . TRP A 1 183 ? 12.224 -12.406 -24.638 1.00 83.94 183 TRP A CA 1
ATOM 1461 C C . TRP A 1 183 ? 11.005 -11.736 -23.996 1.00 83.94 183 TRP A C 1
ATOM 1463 O O . TRP A 1 183 ? 10.385 -12.318 -23.108 1.00 83.94 183 TRP A O 1
ATOM 1473 N N . LEU A 1 184 ? 10.617 -10.546 -24.463 1.00 82.19 184 LEU A N 1
ATOM 1474 C CA . LEU A 1 184 ? 9.420 -9.841 -23.998 1.00 82.19 184 LEU A CA 1
ATOM 1475 C C . LEU A 1 184 ? 8.146 -10.633 -24.272 1.00 82.19 184 LEU A C 1
ATOM 1477 O O . LEU A 1 184 ? 7.339 -10.804 -23.363 1.00 82.19 184 LEU A O 1
ATOM 1481 N N . GLN A 1 185 ? 7.998 -11.174 -25.482 1.00 80.88 185 GLN A N 1
ATOM 1482 C CA . GLN A 1 185 ? 6.859 -12.019 -25.837 1.00 80.88 185 GLN A CA 1
ATOM 1483 C C . GLN A 1 185 ? 6.807 -13.278 -24.965 1.00 80.88 185 GLN A C 1
ATOM 1485 O O . GLN A 1 185 ? 5.746 -13.636 -24.457 1.00 80.88 185 GLN A O 1
ATOM 1490 N N . ARG A 1 186 ? 7.951 -13.929 -24.711 1.00 78.94 186 ARG A N 1
ATOM 1491 C CA . ARG A 1 186 ? 8.006 -15.079 -23.795 1.00 78.94 186 ARG A CA 1
ATOM 1492 C C . ARG A 1 186 ? 7.679 -14.701 -22.352 1.00 78.94 186 ARG A C 1
ATOM 1494 O O . ARG A 1 186 ? 6.985 -15.465 -21.689 1.00 78.94 186 ARG A O 1
ATOM 1501 N N . ALA A 1 187 ? 8.131 -13.546 -21.870 1.00 72.06 187 ALA A N 1
ATOM 1502 C CA . ALA A 1 187 ? 7.827 -13.066 -20.524 1.00 72.06 187 ALA A CA 1
ATOM 1503 C C . ALA A 1 187 ? 6.335 -12.720 -20.353 1.00 72.06 187 ALA A C 1
ATOM 1505 O O . ALA A 1 187 ? 5.760 -12.989 -19.297 1.00 72.06 187 ALA A O 1
ATOM 1506 N N . GLU A 1 188 ? 5.689 -12.177 -21.387 1.00 66.75 188 GLU A N 1
ATOM 1507 C CA . GLU A 1 188 ? 4.244 -11.923 -21.396 1.00 66.75 188 GLU A CA 1
ATOM 1508 C C . GLU A 1 188 ? 3.436 -13.228 -21.420 1.00 66.75 188 GLU A C 1
ATOM 1510 O O . GLU A 1 188 ? 2.513 -13.390 -20.621 1.00 66.75 188 GLU A O 1
ATOM 1515 N N . ILE A 1 189 ? 3.826 -14.206 -22.245 1.00 64.81 189 ILE A N 1
ATOM 1516 C CA . ILE A 1 189 ? 3.168 -15.523 -22.306 1.00 64.81 189 ILE A CA 1
ATOM 1517 C C . ILE A 1 189 ? 3.362 -16.304 -20.995 1.00 64.81 189 ILE A C 1
ATOM 1519 O O . ILE A 1 189 ? 2.420 -16.916 -20.489 1.00 64.81 189 ILE A O 1
ATOM 1523 N N . ALA A 1 190 ? 4.551 -16.242 -20.390 1.00 64.19 190 ALA A N 1
ATOM 1524 C CA . ALA A 1 190 ? 4.825 -16.883 -19.106 1.00 64.19 190 ALA A CA 1
ATOM 1525 C C . ALA A 1 190 ? 3.950 -16.317 -17.975 1.00 64.19 190 ALA A C 1
ATOM 1527 O O . ALA A 1 190 ? 3.482 -17.082 -17.136 1.00 64.19 190 ALA A O 1
ATOM 1528 N N . ARG A 1 191 ? 3.651 -15.008 -17.969 1.00 61.38 191 ARG A N 1
ATOM 1529 C CA . ARG A 1 191 ? 2.732 -14.410 -16.982 1.00 61.38 191 ARG A CA 1
ATOM 1530 C C . ARG A 1 191 ? 1.298 -14.926 -17.110 1.00 61.38 191 ARG A C 1
ATOM 1532 O O . ARG A 1 191 ? 0.654 -15.143 -16.088 1.00 61.38 191 ARG A O 1
ATOM 1539 N N . PHE A 1 192 ? 0.811 -15.160 -18.329 1.00 61.84 192 PHE A N 1
ATOM 1540 C CA . PHE A 1 192 ? -0.523 -15.734 -18.545 1.00 61.84 192 PHE A CA 1
ATOM 1541 C C . PHE A 1 192 ? -0.610 -17.213 -18.146 1.00 61.84 192 PHE A C 1
ATOM 1543 O O . PHE A 1 192 ? -1.637 -17.644 -17.629 1.00 61.84 192 PHE A O 1
ATOM 1550 N N . VAL A 1 193 ? 0.460 -17.988 -18.345 1.00 66.75 193 VAL A N 1
ATOM 1551 C CA . VAL A 1 193 ? 0.475 -19.427 -18.030 1.00 66.75 193 VAL A CA 1
ATOM 1552 C C . VAL A 1 193 ? 0.760 -19.702 -16.546 1.00 66.75 193 VAL A C 1
ATOM 1554 O O . VAL A 1 193 ? 0.182 -20.627 -15.981 1.00 66.75 193 VAL A O 1
ATOM 1557 N N . TYR A 1 194 ? 1.600 -18.898 -15.884 1.00 62.84 194 TYR A N 1
ATOM 1558 C CA . TYR A 1 194 ? 2.009 -19.116 -14.484 1.00 62.84 194 TYR A CA 1
ATOM 1559 C C . TYR A 1 194 ? 1.177 -18.340 -13.442 1.00 62.84 194 TYR A C 1
ATOM 1561 O O . TYR A 1 194 ? 1.387 -18.507 -12.244 1.00 62.84 194 TYR A O 1
ATOM 1569 N N . GLY A 1 195 ? 0.216 -17.510 -13.868 1.00 54.75 195 GLY A N 1
ATOM 1570 C CA . GLY A 1 195 ? -0.654 -16.705 -12.997 1.00 54.75 195 GLY A CA 1
ATOM 1571 C C . GLY A 1 195 ? -1.875 -17.427 -12.408 1.00 54.75 195 GLY A C 1
ATOM 1572 O O . GLY A 1 195 ? -2.778 -16.759 -11.907 1.00 54.75 195 GLY A O 1
ATOM 1573 N N . ARG A 1 196 ? -1.958 -18.764 -12.470 1.00 54.38 196 ARG A N 1
ATOM 1574 C CA . ARG A 1 196 ? -3.054 -19.509 -11.829 1.00 54.38 196 ARG A CA 1
ATOM 1575 C C . ARG A 1 196 ? -2.714 -19.704 -10.339 1.00 54.38 196 ARG A C 1
ATOM 1577 O O . ARG A 1 196 ? -1.738 -20.400 -10.055 1.00 54.38 196 ARG A O 1
ATOM 1584 N N . PRO A 1 197 ? -3.473 -19.122 -9.388 1.00 53.56 197 PRO A N 1
ATOM 1585 C CA . PRO A 1 197 ? -3.230 -19.343 -7.970 1.00 53.56 197 PRO A CA 1
ATOM 1586 C C . PRO A 1 197 ? -3.411 -20.831 -7.672 1.00 53.56 197 PRO A C 1
ATOM 1588 O O . PRO A 1 197 ? -4.455 -21.420 -7.963 1.00 53.56 197 PRO A O 1
ATOM 1591 N N . ARG A 1 198 ? -2.364 -21.448 -7.123 1.00 56.75 198 ARG A N 1
ATOM 1592 C CA . ARG A 1 198 ? -2.471 -22.753 -6.481 1.00 56.75 198 ARG A CA 1
ATOM 1593 C C . ARG A 1 198 ? -3.214 -22.494 -5.171 1.00 56.75 198 ARG A C 1
ATOM 1595 O O . ARG A 1 198 ? -2.623 -22.002 -4.218 1.00 56.75 198 ARG A O 1
ATOM 1602 N N . HIS A 1 199 ? -4.528 -22.690 -5.197 1.00 51.38 199 HIS A N 1
ATOM 1603 C CA . HIS A 1 199 ? -5.310 -22.842 -3.981 1.00 51.38 199 HIS A CA 1
ATOM 1604 C C . HIS A 1 199 ? -4.896 -24.172 -3.349 1.00 51.38 199 HIS A C 1
ATOM 1606 O O . HIS A 1 199 ? -5.145 -25.226 -3.935 1.00 51.38 199 HIS A O 1
ATOM 1612 N N . GLU A 1 200 ? -4.234 -24.088 -2.203 1.00 45.72 200 GLU A N 1
ATOM 1613 C CA . GLU A 1 200 ? -4.278 -25.096 -1.142 1.00 45.72 200 GLU A CA 1
ATOM 1614 C C . GLU A 1 200 ? -4.905 -24.436 0.087 1.00 45.72 200 GLU A C 1
ATOM 1616 O O . GLU A 1 200 ? -4.606 -23.238 0.320 1.00 45.72 200 GLU A O 1
#

Secondary structure (DSSP, 8-state):
-------PPP-HHHHHHHHHHHHHHHHHHHHHIIIIIHHHHHHHHHHHHHHT---S--TT-HHHHHHHHHHHHHHHHHHHHHHHHHHHHHHHHHHHHHHHHHHHHHHHHHHHHHHHHHHHHHHHHHHHHHHHHHHHHHHHHHHGGG----TT-------HHHHHHHHHHHHHHHHHHHHHHHHHHHHHHHHHHH------

Sequence (200 aa):
MSTGAVKQPIDLNSLHGKIVLQHGYLTSGVSEFLTDLFPSTCDALKEFKTLMYPQPGQLNRNSTAFLMEQELNNYVEHMRIRANTELQHRNRMLDRMNVYFQVLYSLMQQEVARETKRDSSAMKSIALLTMIFLPATAIATVISPFINLDADEKRLIMAPQFRIFWVISAPVTVAVVIFWIAWLQRAEIARFVYGRPRHE

Organism: NCBI:txid119927

Radius of gyration: 40.44 Å; chains: 1; bounding box: 97×62×109 Å

pLDDT: mean 72.17, std 11.97, range [36.06, 88.38]